Protein AF-0000000066876701 (afdb_homodimer)

InterPro domains:
  IPR002048 EF-hand domain [PF13499] (5-6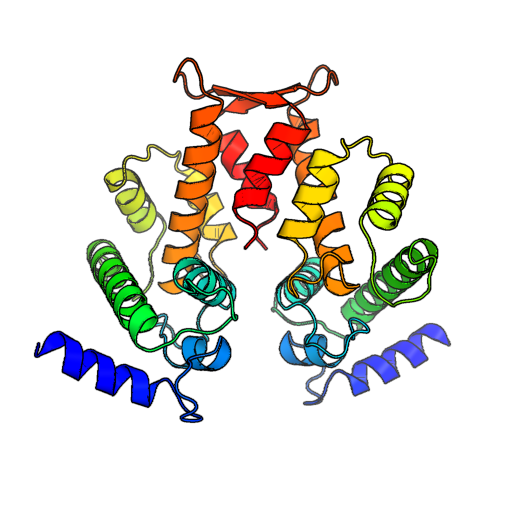9)
  IPR002048 EF-hand domain [PF13499] (73-133)
  IPR002048 EF-hand domain [PS50222] (2-37)
  IPR002048 EF-hand domain [PS50222] (69-104)
  IPR002048 EF-hand domain [PS50222] (105-140)
  IPR002048 EF-hand domain [SM00054] (6-34)
  IPR002048 EF-hand domain [SM00054] (43-71)
  IPR002048 EF-hand domain [SM00054] (73-101)
  IPR002048 EF-hand domain [SM00054] (109-137)
  IPR002048 EF-hand domain [SM00054] (139-169)
  IPR011992 EF-hand domain pair [SSF47473] (4-165)
  IPR018247 EF-Hand 1, calcium-binding site [PS00018] (15-27)
  IPR018247 EF-Hand 1, calcium-binding site [PS00018] (82-94)
  IPR051426 Peflin/Sorcin Calcium-Binding [PTHR46212] (2-169)

Organism: Schistosoma mansoni (NCBI:txid6183)

pLDDT: mean 93.8, std 5.72, range [50.88, 97.88]

Radius of gyration: 21.23 Å; Cα contacts (8 Å, |Δi|>4): 407; chains: 2; bounding box: 53×58×60 Å

Solvent-accessible surface area (backbone atoms only — not comparable to full-atom values): 18791 Å² total; per-residue (Å²): 106,73,64,52,54,53,47,49,54,51,48,56,64,36,19,76,83,68,75,70,44,31,40,67,67,37,48,32,70,63,44,78,26,71,77,85,53,81,36,47,65,66,40,46,51,47,52,46,65,72,42,24,84,83,69,76,75,38,36,35,66,76,37,38,55,55,49,50,52,52,51,50,53,49,49,53,55,48,55,69,41,22,79,82,68,70,49,44,33,40,66,67,35,45,49,51,47,43,39,74,74,70,45,88,75,54,71,70,54,52,52,50,50,44,63,56,45,18,87,78,72,69,73,36,27,38,51,43,35,45,53,42,49,52,48,45,50,52,54,45,47,56,48,46,54,73,41,20,80,81,68,75,54,48,28,63,29,43,58,66,54,46,49,55,40,38,49,63,69,59,117,107,74,65,52,54,52,48,49,55,50,46,57,65,36,20,74,84,67,75,68,45,33,40,66,67,36,48,32,71,65,46,79,26,71,75,85,55,82,38,46,64,65,41,45,50,46,52,46,64,73,43,23,84,83,68,75,74,40,34,36,68,73,34,38,54,56,48,50,51,52,49,51,53,50,48,53,55,49,55,70,40,21,78,81,68,71,51,42,32,40,67,67,34,44,50,52,47,43,39,74,74,69,44,86,73,53,72,69,53,50,51,49,50,44,63,55,45,17,84,78,72,71,74,37,27,38,51,42,38,44,53,41,48,52,50,44,50,50,54,45,46,58,46,46,54,73,41,20,80,80,69,74,55,46,27,63,28,43,57,66,54,43,49,56,41,36,49,63,69,60,119

Nearest PDB structures (foldseek):
  3aak-assembly1_A-2  TM=9.636E-01  e=5.668E-17  Homo sapiens
  5jjg-assembly1_A-2  TM=9.542E-01  e=3.867E-17  Mus musculus
  2zn9-assembly1_B  TM=9.649E-01  e=8.777E-17  Homo sapiens
  5gqq-assembly1_C  TM=9.800E-01  e=1.886E-16  Homo sapiens
  1hqv-assembly1_A  TM=9.697E-01  e=3.063E-15  Mus musculus

Sequence (342 aa):
MQDEQAVRRIFETVDRNRDGNIDHQELQLALSNGIGTPFNSRTVQLMISMFDQDRNGTIDLREFVYLFKYVQDWQRCFRQYDQDRSGLIDAREFQSALSCFGYRLSPSFIKMMISRFDRNKQGQIAFDDFIYACVCLQILTNCFRRYDLNRNGYAQFSFEEFLSSAMSIIIMQDEQAVRRIFETVDRNRDGNIDHQELQLALSNGIGTPFNSRTVQLMISMFDQDRNGTIDLREFVYLFKYVQDWQRCFRQYDQDRSGLIDAREFQSALSCFGYRLSPSFIKMMISRFDRNKQGQIAFDDFIYACVCLQILTNCFRRYDLNRNGYAQFSFEEFLSSAMSIII

Secondary structure (DSSP, 8-state):
-HHHHHHHHHHHHH-TT-SS-B-HHHHHHH---SSSSPPPHHHHHHHHHHH-TT-SSSB-HHHHHHHHHHHHHHHHHHHHH-TT-SSEE-HHHHHHHHHHTT----HHHHHHHHHHH-TT-SSSEEHHHHHHHHHHHHHHHHHHHHH-TT-SSEEEEEHHHHHHHHGGG--/-HHHHHHHHHHHHH-TT-SS-B-HHHHHHH---SSSSPPPHHHHHHHHHHH-TT-SSSB-HHHHHHHHHHHHHHHHHHHHH-TT-SSEE-HHHHHHHHHHTT----HHHHHHHHHHH-TT-SSSEEHHHHHHHHHHHHHHHHHHHHH-TT-SSEEEEEHHHHHHHHGGG--

Structure (mmCIF, N/CA/C/O backbone):
data_AF-0000000066876701-model_v1
#
loop_
_entity.id
_entity.type
_entity.pdbx_description
1 polymer 'Programmed cell death protein, putative'
#
loop_
_atom_site.group_PDB
_atom_site.id
_atom_site.type_symbol
_atom_site.label_atom_id
_atom_site.label_alt_id
_atom_site.label_comp_id
_atom_site.label_asym_id
_atom_site.label_entity_id
_atom_site.label_seq_id
_atom_site.pdbx_PDB_ins_code
_atom_site.Cartn_x
_atom_site.Cartn_y
_atom_site.Cartn_z
_atom_site.occupancy
_atom_site.B_iso_or_equiv
_atom_site.auth_seq_id
_atom_site.auth_comp_id
_atom_site.auth_asym_id
_atom_site.auth_atom_id
_atom_site.pdbx_PDB_model_num
ATOM 1 N N . MET A 1 1 ? -11.594 -17.406 -30.219 1 50.88 1 MET A N 1
ATOM 2 C CA . MET A 1 1 ? -12.969 -16.969 -30.469 1 50.88 1 MET A CA 1
ATOM 3 C C . MET A 1 1 ? -13.867 -17.328 -29.297 1 50.88 1 MET A C 1
ATOM 5 O O . MET A 1 1 ? -14.555 -16.469 -28.75 1 50.88 1 MET A O 1
ATOM 9 N N . GLN A 1 2 ? -13.914 -18.719 -29 1 53.84 2 GLN A N 1
ATOM 10 C CA . GLN A 1 2 ? -14.75 -19.25 -27.922 1 53.84 2 GLN A CA 1
ATOM 11 C C . GLN A 1 2 ? -14.359 -18.625 -26.578 1 53.84 2 GLN A C 1
ATOM 13 O O . GLN A 1 2 ? -15.227 -18.266 -25.781 1 53.84 2 GLN A O 1
ATOM 18 N N . ASP A 1 3 ? -13.062 -18.266 -26.562 1 76.75 3 ASP A N 1
ATOM 19 C CA . ASP A 1 3 ? -12.531 -17.766 -25.297 1 76.75 3 ASP A CA 1
ATOM 20 C C . ASP A 1 3 ? -12.883 -16.297 -25.109 1 76.75 3 ASP A C 1
ATOM 22 O O . ASP A 1 3 ? -13.273 -15.875 -24.016 1 76.75 3 ASP A O 1
ATOM 26 N N . GLU A 1 4 ? -13.148 -15.695 -26.25 1 79.62 4 GLU A N 1
ATOM 27 C CA . GLU A 1 4 ? -13.484 -14.281 -26.172 1 79.62 4 GLU A CA 1
ATOM 28 C C . GLU A 1 4 ? -14.945 -14.078 -25.797 1 79.62 4 GLU A C 1
ATOM 30 O O . GLU A 1 4 ? -15.273 -13.156 -25.047 1 79.62 4 GLU A O 1
ATOM 35 N N . GLN A 1 5 ? -15.773 -14.93 -26.406 1 86.88 5 GLN A N 1
ATOM 36 C CA . GLN A 1 5 ? -17.188 -14.836 -26.078 1 86.88 5 GLN A CA 1
ATOM 37 C C . GLN A 1 5 ? -17.453 -15.125 -24.609 1 86.88 5 GLN A C 1
ATOM 39 O O . GLN A 1 5 ? -18.281 -14.484 -23.969 1 86.88 5 GLN A O 1
ATOM 44 N N . ALA A 1 6 ? -16.75 -16.094 -24.266 1 90.94 6 ALA A N 1
ATOM 45 C CA . ALA A 1 6 ? -16.875 -16.453 -22.844 1 90.94 6 ALA A CA 1
ATOM 46 C C . ALA A 1 6 ? -16.438 -15.297 -21.953 1 90.94 6 ALA A C 1
ATOM 48 O O . ALA A 1 6 ? -17.109 -14.969 -20.969 1 90.94 6 ALA A O 1
ATOM 49 N N . VAL A 1 7 ? -15.398 -14.672 -22.312 1 92.81 7 VAL A N 1
ATOM 50 C CA . VAL A 1 7 ? -14.859 -13.562 -21.531 1 92.81 7 VAL A CA 1
ATOM 51 C C . VAL A 1 7 ? -15.844 -12.391 -21.562 1 92.81 7 VAL A C 1
ATOM 53 O O . VAL A 1 7 ? -16.016 -11.695 -20.562 1 92.81 7 VAL A O 1
ATOM 56 N N . ARG A 1 8 ? -16.453 -12.211 -22.672 1 93.25 8 ARG A N 1
ATOM 57 C CA . ARG A 1 8 ? -17.438 -11.141 -22.812 1 93.25 8 ARG A CA 1
ATOM 58 C C . ARG A 1 8 ? -18.609 -11.352 -21.875 1 93.25 8 ARG A C 1
ATOM 60 O O . ARG A 1 8 ? -19.109 -10.398 -21.266 1 93.25 8 ARG A O 1
ATOM 67 N N . ARG A 1 9 ? -19.078 -12.57 -21.797 1 94.38 9 ARG A N 1
ATOM 68 C CA . ARG A 1 9 ? -20.172 -12.891 -20.891 1 94.38 9 ARG A CA 1
ATOM 69 C C . ARG A 1 9 ? -19.797 -12.609 -19.453 1 94.38 9 ARG A C 1
ATOM 71 O O . ARG A 1 9 ? -20.594 -12.062 -18.688 1 94.38 9 ARG A O 1
ATOM 78 N N . ILE A 1 10 ? -18.594 -12.977 -19.172 1 94.06 10 ILE A N 1
ATOM 79 C CA . ILE A 1 10 ? -18.094 -12.742 -17.812 1 94.06 10 ILE A CA 1
ATOM 80 C C . ILE A 1 10 ? -18.016 -11.242 -17.547 1 94.06 10 ILE A C 1
ATOM 82 O O . ILE A 1 10 ? -18.406 -10.773 -16.469 1 94.06 10 ILE A O 1
ATOM 86 N N . PHE A 1 11 ? -17.547 -10.531 -18.516 1 96.81 11 PHE A N 1
ATOM 87 C CA . PHE A 1 11 ? -17.453 -9.078 -18.406 1 96.81 11 PHE A CA 1
ATOM 88 C C . PHE A 1 11 ? -18.812 -8.477 -18.078 1 96.81 11 PHE A C 1
ATOM 90 O O . PHE A 1 11 ? -18.938 -7.637 -17.188 1 96.81 11 PHE A O 1
ATOM 97 N N . GLU A 1 12 ? -19.797 -8.898 -18.766 1 95.75 12 GLU A N 1
ATOM 98 C CA . GLU A 1 12 ? -21.141 -8.383 -18.594 1 95.75 12 GLU A CA 1
ATOM 99 C C . GLU A 1 12 ? -21.688 -8.703 -17.203 1 95.75 12 GLU A C 1
ATOM 101 O O . GLU A 1 12 ? -22.438 -7.922 -16.625 1 95.75 12 GLU A O 1
ATOM 106 N N . THR A 1 13 ? -21.234 -9.828 -16.734 1 95.31 13 THR A N 1
ATOM 107 C CA . THR A 1 13 ? -21.656 -10.234 -15.391 1 95.31 13 THR A CA 1
ATOM 108 C C . THR A 1 13 ? -20.984 -9.375 -14.328 1 95.31 13 THR A C 1
ATOM 110 O O . THR A 1 13 ? -21.594 -9.039 -13.312 1 95.31 13 THR A O 1
ATOM 113 N N . VAL A 1 14 ? -19.797 -9.023 -14.578 1 95.75 14 VAL A N 1
ATOM 114 C CA . VAL A 1 14 ? -19 -8.242 -13.625 1 95.75 14 VAL A CA 1
ATOM 115 C C . VAL A 1 14 ? -19.469 -6.785 -13.648 1 95.75 14 VAL A C 1
ATOM 117 O O . VAL A 1 14 ? -19.531 -6.133 -12.602 1 95.75 14 VAL A O 1
ATOM 120 N N . ASP A 1 15 ? -19.781 -6.375 -14.852 1 97.06 15 ASP A N 1
ATOM 121 C CA . ASP A 1 15 ? -20.25 -5.008 -15.023 1 97.06 15 ASP A CA 1
ATOM 122 C C . ASP A 1 15 ? -21.688 -4.852 -14.516 1 97.06 15 ASP A C 1
ATOM 124 O O . ASP A 1 15 ? -22.609 -4.684 -15.305 1 97.06 15 ASP A O 1
ATOM 128 N N . ARG A 1 16 ? -21.859 -4.688 -13.352 1 95.19 16 ARG A N 1
ATOM 129 C CA . ARG A 1 16 ? -23.172 -4.75 -12.695 1 95.19 16 ARG A CA 1
ATOM 130 C C . ARG A 1 16 ? -24.047 -3.59 -13.133 1 95.19 16 ARG A C 1
ATOM 132 O O . ARG A 1 16 ? -25.266 -3.75 -13.273 1 95.19 16 ARG A O 1
ATOM 139 N N . ASN A 1 17 ? -23.516 -2.418 -13.297 1 94.88 17 ASN A N 1
ATOM 140 C CA . ASN A 1 17 ? -24.344 -1.275 -13.68 1 94.88 17 ASN A CA 1
ATOM 141 C C . ASN A 1 17 ? -24.453 -1.143 -15.195 1 94.88 17 ASN A C 1
ATOM 143 O O . ASN A 1 17 ? -25.094 -0.216 -15.695 1 94.88 17 ASN A O 1
ATOM 147 N N . ARG A 1 18 ? -23.797 -1.967 -15.992 1 95.69 18 ARG A N 1
ATOM 148 C CA . ARG A 1 18 ? -23.891 -2.115 -17.438 1 95.69 18 ARG A CA 1
ATOM 149 C C . ARG A 1 18 ? -23.516 -0.817 -18.141 1 95.69 18 ARG A C 1
ATOM 151 O O . ARG A 1 18 ? -24.188 -0.406 -19.094 1 95.69 18 ARG A O 1
ATOM 158 N N . ASP A 1 19 ? -22.469 -0.17 -17.609 1 95.69 19 ASP A N 1
ATOM 159 C CA . ASP A 1 19 ? -22.031 1.066 -18.25 1 95.69 19 ASP A CA 1
ATOM 160 C C . ASP A 1 19 ? -20.859 0.811 -19.188 1 95.69 19 ASP A C 1
ATOM 162 O O . ASP A 1 19 ? -20.266 1.752 -19.719 1 95.69 19 ASP A O 1
ATOM 166 N N . GLY A 1 20 ? -20.547 -0.462 -19.344 1 96 20 GLY A N 1
ATOM 167 C CA . GLY A 1 20 ? -19.484 -0.827 -20.266 1 96 20 GLY A CA 1
ATOM 168 C C . GLY A 1 20 ? -18.094 -0.736 -19.656 1 96 20 GLY A C 1
ATOM 169 O O . GLY A 1 20 ? -17.094 -0.951 -20.344 1 96 20 GLY A O 1
ATOM 170 N N . ASN A 1 21 ? -17.969 -0.418 -18.406 1 96.94 21 ASN A N 1
ATOM 171 C CA . ASN A 1 21 ? -16.719 -0.319 -17.656 1 96.94 21 ASN A CA 1
ATOM 172 C C . ASN A 1 21 ? -16.812 -1.018 -16.297 1 96.94 21 ASN A C 1
ATOM 174 O O . ASN A 1 21 ? -17.891 -1.045 -15.688 1 96.94 21 ASN A O 1
ATOM 178 N N . ILE A 1 22 ? -15.75 -1.627 -15.938 1 97.31 22 ILE A N 1
ATOM 179 C CA . ILE A 1 22 ? -15.672 -2.256 -14.617 1 97.31 22 ILE A CA 1
ATOM 180 C C . ILE A 1 22 ? -14.875 -1.362 -13.672 1 97.31 22 ILE A C 1
ATOM 182 O O . ILE A 1 22 ? -13.727 -1.015 -13.945 1 97.31 22 ILE A O 1
ATOM 186 N N . ASP A 1 23 ? -15.516 -0.947 -12.586 1 94.75 23 ASP A N 1
ATOM 187 C CA . ASP A 1 23 ? -14.812 -0.148 -11.586 1 94.75 23 ASP A CA 1
ATOM 188 C C . ASP A 1 23 ? -14.242 -1.031 -10.477 1 94.75 23 ASP A C 1
ATOM 190 O O . ASP A 1 23 ? -14.328 -2.258 -10.547 1 94.75 23 ASP A O 1
ATOM 194 N N . HIS A 1 24 ? -13.648 -0.435 -9.484 1 93 24 HIS A N 1
ATOM 195 C CA . HIS A 1 24 ? -12.953 -1.155 -8.422 1 93 24 HIS A CA 1
ATOM 196 C C . HIS A 1 24 ? -13.914 -2.039 -7.637 1 93 24 HIS A C 1
ATOM 198 O O . HIS A 1 24 ? -13.578 -3.178 -7.297 1 93 24 HIS A O 1
ATOM 204 N N . GLN A 1 25 ? -15.047 -1.479 -7.359 1 92.62 25 GLN A N 1
ATOM 205 C CA . GLN A 1 25 ? -16.016 -2.211 -6.555 1 92.62 25 GLN A CA 1
ATOM 206 C C . GLN A 1 25 ? -16.562 -3.416 -7.32 1 92.62 25 GLN A C 1
ATOM 208 O O . GLN A 1 25 ? -16.672 -4.512 -6.762 1 92.62 25 GLN A O 1
ATOM 213 N N . GLU A 1 26 ? -16.844 -3.168 -8.531 1 96.75 26 GLU A N 1
ATOM 214 C CA . GLU A 1 26 ? -17.359 -4.25 -9.375 1 96.75 26 GLU A CA 1
ATOM 215 C C . GLU A 1 26 ? -16.328 -5.367 -9.516 1 96.75 26 GLU A C 1
ATOM 217 O O . GLU A 1 26 ? -16.656 -6.547 -9.438 1 96.75 26 GLU A O 1
ATOM 222 N N . LEU A 1 27 ? -15.117 -4.969 -9.727 1 96.94 27 LEU A N 1
ATOM 223 C CA . LEU A 1 27 ? -14.062 -5.965 -9.875 1 96.94 27 LEU A CA 1
ATOM 224 C C . LEU A 1 27 ? -13.836 -6.715 -8.57 1 96.94 27 LEU A C 1
ATOM 226 O O . LEU A 1 27 ? -13.656 -7.938 -8.57 1 96.94 27 LEU A O 1
ATOM 230 N N . GLN A 1 28 ? -13.828 -6.027 -7.492 1 95.56 28 GLN A N 1
ATOM 231 C CA . GLN A 1 28 ? -13.609 -6.648 -6.191 1 95.56 28 GLN A CA 1
ATOM 232 C C . GLN A 1 28 ? -14.672 -7.707 -5.898 1 95.56 28 GLN A C 1
ATOM 234 O O . GLN A 1 28 ? -14.352 -8.789 -5.406 1 95.56 28 GLN A O 1
ATOM 239 N N . LEU A 1 29 ? -15.867 -7.398 -6.223 1 94.12 29 LEU A N 1
ATOM 240 C CA . LEU A 1 29 ? -16.984 -8.305 -5.953 1 94.12 29 LEU A CA 1
ATOM 241 C C . LEU A 1 29 ? -16.922 -9.523 -6.867 1 94.12 29 LEU A C 1
ATOM 243 O O . LEU A 1 29 ? -17.391 -10.602 -6.5 1 94.12 29 LEU A O 1
ATOM 247 N N . ALA A 1 30 ? -16.375 -9.328 -7.965 1 94.81 30 ALA A N 1
ATOM 248 C CA . ALA A 1 30 ? -16.344 -10.391 -8.961 1 94.81 30 ALA A CA 1
ATOM 249 C C . ALA A 1 30 ? -15.234 -11.391 -8.664 1 94.81 30 ALA A C 1
ATOM 251 O O . ALA A 1 30 ? -15.32 -12.555 -9.055 1 94.81 30 ALA A O 1
ATOM 252 N N . LEU A 1 31 ? -14.219 -10.938 -7.988 1 95.31 31 LEU A N 1
ATOM 253 C CA . LEU A 1 31 ? -13.055 -11.781 -7.73 1 95.31 31 LEU A CA 1
ATOM 254 C C . LEU A 1 31 ? -13.188 -12.477 -6.383 1 95.31 31 LEU A C 1
ATOM 256 O O . LEU A 1 31 ? -13.711 -11.906 -5.426 1 95.31 31 LEU A O 1
ATOM 260 N N . SER A 1 32 ? -12.734 -13.703 -6.402 1 93.31 32 SER A N 1
ATOM 261 C CA . SER A 1 32 ? -12.773 -14.484 -5.172 1 93.31 32 SER A CA 1
ATOM 262 C C . SER A 1 32 ? -11.367 -14.883 -4.727 1 93.31 32 SER A C 1
ATOM 264 O O . SER A 1 32 ? -10.531 -15.242 -5.551 1 93.31 32 SER A O 1
ATOM 266 N N . ASN A 1 33 ? -11.188 -14.844 -3.385 1 93.44 33 ASN A N 1
ATOM 267 C CA . ASN A 1 33 ? -9.906 -15.266 -2.832 1 93.44 33 ASN A CA 1
ATOM 268 C C . ASN A 1 33 ? -9.992 -16.672 -2.234 1 93.44 33 ASN A C 1
ATOM 270 O O . ASN A 1 33 ? -9.023 -17.156 -1.653 1 93.44 33 ASN A O 1
ATOM 274 N N . GLY A 1 34 ? -11.133 -17.25 -2.252 1 89.38 34 GLY A N 1
ATOM 275 C CA . GLY A 1 34 ? -11.289 -18.656 -1.875 1 89.38 34 GLY A CA 1
ATOM 276 C C . GLY A 1 34 ? -11.609 -18.844 -0.405 1 89.38 34 GLY A C 1
ATOM 277 O O . GLY A 1 34 ? -11.844 -19.969 0.046 1 89.38 34 GLY A O 1
ATOM 278 N N . ILE A 1 35 ? -11.625 -17.797 0.402 1 90.75 35 ILE A N 1
ATOM 279 C CA . ILE A 1 35 ? -11.828 -17.984 1.833 1 90.75 35 ILE A CA 1
ATOM 280 C C . ILE A 1 35 ? -13.062 -17.219 2.287 1 90.75 35 ILE A C 1
ATOM 282 O O . ILE A 1 35 ? -13.305 -17.062 3.486 1 90.75 35 ILE A O 1
ATOM 286 N N . GLY A 1 36 ? -13.742 -16.625 1.438 1 89.88 36 GLY A N 1
ATOM 287 C CA . GLY A 1 36 ? -15.039 -16.031 1.745 1 89.88 36 GLY A CA 1
ATOM 288 C C . GLY A 1 36 ? -14.938 -14.602 2.232 1 89.88 36 GLY A C 1
ATOM 289 O O . GLY A 1 36 ? -15.922 -14.039 2.715 1 89.88 36 GLY A O 1
ATOM 290 N N . THR A 1 37 ? -13.758 -14.023 2.23 1 89.69 37 THR A N 1
ATOM 291 C CA . THR A 1 37 ? -13.594 -12.609 2.561 1 89.69 37 THR A CA 1
ATOM 292 C C . THR A 1 37 ? -13.484 -11.766 1.292 1 89.69 37 THR A C 1
ATOM 294 O O . THR A 1 37 ? -13.203 -12.297 0.213 1 89.69 37 THR A O 1
ATOM 297 N N . PRO A 1 38 ? -13.766 -10.484 1.462 1 90.06 38 PRO A N 1
ATOM 298 C CA . PRO A 1 38 ? -13.609 -9.633 0.283 1 90.06 38 PRO A CA 1
ATOM 299 C C . PRO A 1 38 ? -12.188 -9.656 -0.276 1 90.06 38 PRO A C 1
ATOM 301 O O . PRO A 1 38 ? -11.219 -9.719 0.488 1 90.06 38 PRO A O 1
ATOM 304 N N . PHE A 1 39 ? -12.195 -9.578 -1.628 1 95.12 39 PHE A N 1
ATOM 305 C CA . PHE A 1 39 ? -10.906 -9.531 -2.297 1 95.12 39 PHE A CA 1
ATOM 306 C C . PHE A 1 39 ? -10.102 -8.32 -1.849 1 95.12 39 PHE A C 1
ATOM 308 O O . PHE A 1 39 ? -10.672 -7.254 -1.594 1 95.12 39 PHE A O 1
ATOM 315 N N . ASN A 1 40 ? -8.789 -8.539 -1.729 1 93.31 40 ASN A N 1
ATOM 316 C CA . ASN A 1 40 ? -7.898 -7.473 -1.296 1 93.31 40 ASN A CA 1
ATOM 317 C C . ASN A 1 40 ? -8.023 -6.242 -2.188 1 93.31 40 ASN A C 1
ATOM 319 O O . ASN A 1 40 ? -7.738 -6.305 -3.385 1 93.31 40 ASN A O 1
ATOM 323 N N . SER A 1 41 ? -8.43 -5.164 -1.536 1 91.19 41 SER A N 1
ATOM 324 C CA . SER A 1 41 ? -8.648 -3.939 -2.295 1 91.19 41 SER A CA 1
ATOM 325 C C . SER A 1 41 ? -7.355 -3.457 -2.947 1 91.19 41 SER A C 1
ATOM 327 O O . SER A 1 41 ? -7.379 -2.904 -4.051 1 91.19 41 SER A O 1
ATOM 329 N N . ARG A 1 42 ? -6.281 -3.709 -2.326 1 91.75 42 ARG A N 1
ATOM 330 C CA . ARG A 1 42 ? -4.992 -3.301 -2.875 1 91.75 42 ARG A CA 1
ATOM 331 C C . ARG A 1 42 ? -4.668 -4.078 -4.145 1 91.75 42 ARG A C 1
ATOM 333 O O . ARG A 1 42 ? -4.164 -3.51 -5.117 1 91.75 42 ARG A O 1
ATOM 340 N N . THR A 1 43 ? -4.941 -5.305 -4.086 1 95.75 43 THR A N 1
ATOM 341 C CA . THR A 1 43 ? -4.707 -6.137 -5.266 1 95.75 43 THR A CA 1
ATOM 342 C C . THR A 1 43 ? -5.613 -5.707 -6.418 1 95.75 43 THR A C 1
ATOM 344 O O . THR A 1 43 ? -5.18 -5.668 -7.57 1 95.75 43 THR A O 1
ATOM 347 N N . VAL A 1 44 ? -6.812 -5.352 -6.102 1 95.44 44 VAL A N 1
ATOM 348 C CA . VAL A 1 44 ? -7.762 -4.875 -7.102 1 95.44 44 VAL A CA 1
ATOM 349 C C . VAL A 1 44 ? -7.223 -3.605 -7.762 1 95.44 44 VAL A C 1
ATOM 351 O O . VAL A 1 44 ? -7.203 -3.498 -8.992 1 95.44 44 VAL A O 1
ATOM 354 N N . GLN A 1 45 ? -6.793 -2.73 -6.938 1 92.19 45 GLN A N 1
ATOM 355 C CA . GLN A 1 45 ? -6.254 -1.473 -7.449 1 92.19 45 GLN A CA 1
ATOM 356 C C . GLN A 1 45 ? -5.02 -1.714 -8.312 1 92.19 45 GLN A C 1
ATOM 358 O O . GLN A 1 45 ? -4.848 -1.067 -9.352 1 92.19 45 GLN A O 1
ATOM 363 N N . LEU A 1 46 ? -4.23 -2.619 -7.84 1 93.62 46 LEU A N 1
ATOM 364 C CA . LEU A 1 46 ? -3.045 -2.998 -8.602 1 93.62 46 LEU A CA 1
ATOM 365 C C . LEU A 1 46 ? -3.428 -3.504 -9.992 1 93.62 46 LEU A C 1
ATOM 367 O O . LEU A 1 46 ? -2.867 -3.059 -10.992 1 93.62 46 LEU A O 1
ATOM 371 N N . MET A 1 47 ? -4.41 -4.371 -10.039 1 95.94 47 MET A N 1
ATOM 372 C CA . MET A 1 47 ? -4.855 -4.945 -11.305 1 95.94 47 MET A CA 1
ATOM 373 C C . MET A 1 47 ? -5.41 -3.869 -12.234 1 95.94 47 MET A C 1
ATOM 375 O O . MET A 1 47 ? -5.07 -3.824 -13.414 1 95.94 47 MET A O 1
ATOM 379 N N . ILE A 1 48 ? -6.18 -3 -11.688 1 94.88 48 ILE A N 1
ATOM 380 C CA . ILE A 1 48 ? -6.758 -1.931 -12.5 1 94.88 48 ILE A CA 1
ATOM 381 C C . ILE A 1 48 ? -5.645 -1.034 -13.039 1 94.88 48 ILE A C 1
ATOM 383 O O . ILE A 1 48 ? -5.625 -0.708 -14.227 1 94.88 48 ILE A O 1
ATOM 387 N N . SER A 1 49 ? -4.801 -0.738 -12.164 1 92 49 SER A N 1
ATOM 388 C CA . SER A 1 49 ? -3.703 0.132 -12.578 1 92 49 SER A CA 1
ATOM 389 C C . SER A 1 49 ? -2.877 -0.507 -13.688 1 92 49 SER A C 1
ATOM 391 O O . SER A 1 49 ? -2.375 0.188 -14.578 1 92 49 SER A O 1
ATOM 393 N N . MET A 1 50 ? -2.73 -1.772 -13.68 1 93.56 50 MET A N 1
ATOM 394 C CA . MET A 1 50 ? -1.894 -2.496 -14.633 1 93.56 50 MET A CA 1
ATOM 395 C C . MET A 1 50 ? -2.564 -2.57 -16 1 93.56 50 MET A C 1
ATOM 397 O O . MET A 1 50 ? -1.888 -2.564 -17.031 1 93.56 50 MET A O 1
ATOM 401 N N . PHE A 1 51 ? -3.834 -2.566 -16.016 1 95.75 51 PHE A N 1
ATOM 402 C CA . PHE A 1 51 ? -4.477 -2.908 -17.281 1 95.75 51 PHE A CA 1
ATOM 403 C C . PHE A 1 51 ? -5.32 -1.745 -17.781 1 95.75 51 PHE A C 1
ATOM 405 O O . PHE A 1 51 ? -5.816 -1.778 -18.922 1 95.75 51 PHE A O 1
ATOM 412 N N . ASP A 1 52 ? -5.461 -0.761 -16.938 1 94.62 52 ASP A N 1
ATOM 413 C CA . ASP A 1 52 ? -6.176 0.442 -17.359 1 94.62 52 ASP A CA 1
ATOM 414 C C . ASP A 1 52 ? -5.324 1.284 -18.297 1 94.62 52 ASP A C 1
ATOM 416 O O . ASP A 1 52 ? -4.762 2.305 -17.906 1 94.62 52 ASP A O 1
ATOM 420 N N . GLN A 1 53 ? -5.398 1.018 -19.547 1 92.56 53 GLN A N 1
ATOM 421 C CA . GLN A 1 53 ? -4.512 1.591 -20.547 1 92.56 53 GLN A CA 1
ATOM 422 C C . GLN A 1 53 ? -4.812 3.072 -20.766 1 92.56 53 GLN A C 1
ATOM 424 O O . GLN A 1 53 ? -3.898 3.867 -21 1 92.56 53 GLN A O 1
ATOM 429 N N . ASP A 1 54 ? -6.066 3.451 -20.656 1 90.69 54 ASP A N 1
ATOM 430 C CA . ASP A 1 54 ? -6.414 4.844 -20.922 1 90.69 54 ASP A CA 1
ATOM 431 C C . ASP A 1 54 ? -6.445 5.664 -19.641 1 90.69 54 ASP A C 1
ATOM 433 O O . ASP A 1 54 ? -6.824 6.836 -19.656 1 90.69 54 ASP A O 1
ATOM 437 N N . ARG A 1 55 ? -6.137 5.066 -18.438 1 87 55 ARG A N 1
ATOM 438 C CA . ARG A 1 55 ? -5.973 5.699 -17.141 1 87 55 ARG A CA 1
ATOM 439 C C . ARG A 1 55 ? -7.242 6.434 -16.719 1 87 55 ARG A C 1
ATOM 441 O O . ARG A 1 55 ? -7.176 7.543 -16.188 1 87 55 ARG A O 1
ATOM 448 N N . ASN A 1 56 ? -8.352 5.848 -17.094 1 89 56 ASN A N 1
ATOM 449 C CA . ASN A 1 56 ? -9.602 6.48 -16.703 1 89 56 ASN A CA 1
ATOM 450 C C . ASN A 1 56 ? -10.156 5.891 -15.414 1 89 56 ASN A C 1
ATOM 452 O O . ASN A 1 56 ? -11.258 6.238 -14.984 1 89 56 ASN A O 1
ATOM 456 N N . GLY A 1 57 ? -9.445 4.875 -14.852 1 88.5 57 GLY A N 1
ATOM 457 C CA . GLY A 1 57 ? -9.805 4.344 -13.547 1 88.5 57 GLY A CA 1
ATOM 458 C C . GLY A 1 57 ? -10.727 3.139 -13.625 1 88.5 57 GLY A C 1
ATOM 459 O O . GLY A 1 57 ? -11.117 2.584 -12.602 1 88.5 57 GLY A O 1
ATOM 460 N N . THR A 1 58 ? -11.047 2.789 -14.859 1 94.94 58 THR A N 1
ATOM 461 C CA . THR A 1 58 ? -11.938 1.646 -15.047 1 94.94 58 THR A CA 1
ATOM 462 C C . THR A 1 58 ? -11.383 0.692 -16.094 1 94.94 58 THR A C 1
ATOM 464 O O . THR A 1 58 ? -10.367 0.989 -16.734 1 94.94 58 THR A O 1
ATOM 467 N N . ILE A 1 59 ? -11.977 -0.465 -16.125 1 97.31 59 ILE A N 1
ATOM 468 C CA . ILE A 1 59 ? -11.555 -1.509 -17.062 1 97.31 59 ILE A CA 1
ATOM 469 C C . ILE A 1 59 ? -12.633 -1.739 -18.109 1 97.31 59 ILE A C 1
ATOM 471 O O . ILE A 1 59 ? -13.766 -2.113 -17.766 1 97.31 59 ILE A O 1
ATOM 475 N N . ASP A 1 60 ? -12.289 -1.442 -19.344 1 97.31 60 ASP A N 1
ATOM 476 C CA . ASP A 1 60 ? -13.219 -1.756 -20.422 1 97.31 60 ASP A CA 1
ATOM 477 C C . ASP A 1 60 ? -13.039 -3.191 -20.906 1 97.31 60 ASP A C 1
ATOM 479 O O . ASP A 1 60 ? -12.219 -3.936 -20.359 1 97.31 60 ASP A O 1
ATOM 483 N N . LEU A 1 61 ? -13.891 -3.578 -21.906 1 96.31 61 LEU A N 1
ATOM 484 C CA . LEU A 1 61 ? -13.914 -4.969 -22.328 1 96.31 61 LEU A CA 1
ATOM 485 C C . LEU A 1 61 ? -12.555 -5.398 -22.859 1 96.31 61 LEU A C 1
ATOM 487 O O . LEU A 1 61 ? -12.07 -6.484 -22.531 1 96.31 61 LEU A O 1
ATOM 491 N N . ARG A 1 62 ? -11.984 -4.598 -23.625 1 95.88 62 ARG A N 1
ATOM 492 C CA . ARG A 1 62 ? -10.68 -4.926 -24.188 1 95.88 62 ARG A CA 1
ATOM 493 C C . ARG A 1 62 ? -9.641 -5.121 -23.078 1 95.88 62 ARG A C 1
ATOM 495 O O . ARG A 1 62 ? -8.883 -6.098 -23.094 1 95.88 62 ARG A O 1
ATOM 502 N N . GLU A 1 63 ? -9.602 -4.242 -22.172 1 97.25 63 GLU A N 1
ATOM 503 C CA . GLU A 1 63 ? -8.688 -4.332 -21.047 1 97.25 63 GLU A CA 1
ATOM 504 C C . GLU A 1 63 ? -8.992 -5.551 -20.172 1 97.25 63 GLU A C 1
ATOM 506 O O . GLU A 1 63 ? -8.078 -6.188 -19.641 1 97.25 63 GLU A O 1
ATOM 511 N N . PHE A 1 64 ? -10.25 -5.816 -20.156 1 97.31 64 PHE A N 1
ATOM 512 C CA . PHE A 1 64 ? -10.703 -6.914 -19.312 1 97.31 64 PHE A CA 1
ATOM 513 C C . PHE A 1 64 ? -10.188 -8.25 -19.828 1 97.31 64 PHE A C 1
ATOM 515 O O . PHE A 1 64 ? -9.867 -9.148 -19.047 1 97.31 64 PHE A O 1
ATOM 522 N N . VAL A 1 65 ? -10.125 -8.359 -21.047 1 96.25 65 VAL A N 1
ATOM 523 C CA . VAL A 1 65 ? -9.656 -9.609 -21.641 1 96.25 65 VAL A CA 1
ATOM 524 C C . VAL A 1 65 ? -8.258 -9.93 -21.125 1 96.25 65 VAL A C 1
ATOM 526 O O . VAL A 1 65 ? -7.98 -11.07 -20.734 1 96.25 65 VAL A O 1
ATOM 529 N N . TYR A 1 66 ? -7.43 -8.977 -21.078 1 96 66 TYR A N 1
ATOM 530 C CA . TYR A 1 66 ? -6.062 -9.156 -20.609 1 96 66 TYR A CA 1
ATOM 531 C C . TYR A 1 66 ? -6.035 -9.383 -19.094 1 96 66 TYR A C 1
ATOM 533 O O . TYR A 1 66 ? -5.285 -10.227 -18.609 1 96 66 TYR A O 1
ATOM 541 N N . LEU A 1 67 ? -6.82 -8.625 -18.422 1 96.62 67 LEU A N 1
ATOM 542 C CA . LEU A 1 67 ? -6.91 -8.789 -16.969 1 96.62 67 LEU A CA 1
ATOM 543 C C . LEU A 1 67 ? -7.371 -10.195 -16.609 1 96.62 67 LEU A C 1
ATOM 545 O O . LEU A 1 67 ? -6.82 -10.828 -15.703 1 96.62 67 LEU A O 1
ATOM 549 N N . PHE A 1 68 ? -8.328 -10.633 -17.312 1 95.94 68 PHE A N 1
ATOM 550 C CA . PHE A 1 68 ? -8.891 -11.953 -17.062 1 95.94 68 PHE A CA 1
ATOM 551 C C . PHE A 1 68 ? -7.844 -13.039 -17.281 1 95.94 68 PHE A C 1
ATOM 553 O O . PHE A 1 68 ? -7.699 -13.938 -16.453 1 95.94 68 PHE A O 1
ATOM 560 N N . LYS A 1 69 ? -7.176 -12.922 -18.312 1 95.81 69 LYS A N 1
ATOM 561 C CA . LYS A 1 69 ? -6.102 -13.875 -18.594 1 95.81 69 LYS A CA 1
ATOM 562 C C . LYS A 1 69 ? -5.039 -13.836 -17.5 1 95.81 69 LYS A C 1
ATOM 564 O O . LYS A 1 69 ? -4.531 -14.883 -17.078 1 95.81 69 LYS A O 1
ATOM 569 N N . TYR A 1 70 ? -4.699 -12.688 -17.094 1 96.12 70 TYR A N 1
ATOM 570 C CA . TYR A 1 70 ? -3.734 -12.492 -16.016 1 96.12 70 TYR A CA 1
ATOM 571 C C . TYR A 1 70 ? -4.176 -13.219 -14.75 1 96.12 70 TYR A C 1
ATOM 573 O O . TYR A 1 70 ? -3.391 -13.938 -14.133 1 96.12 70 TYR A O 1
ATOM 581 N N . VAL A 1 71 ? -5.422 -13.078 -14.43 1 96.12 71 VAL A N 1
ATOM 582 C CA . VAL A 1 71 ? -5.977 -13.711 -13.234 1 96.12 71 VAL A CA 1
ATOM 583 C C . VAL A 1 71 ? -5.938 -15.227 -13.391 1 96.12 71 VAL A C 1
ATOM 585 O O . VAL A 1 71 ? -5.578 -15.945 -12.453 1 96.12 71 VAL A O 1
ATOM 588 N N . GLN A 1 72 ? -6.285 -15.656 -14.531 1 95.44 72 GLN A N 1
ATOM 589 C CA . GLN A 1 72 ? -6.258 -17.094 -14.789 1 95.44 72 GLN A CA 1
ATOM 590 C C . GLN A 1 72 ? -4.848 -17.656 -14.625 1 95.44 72 GLN A C 1
ATOM 592 O O . GLN A 1 72 ? -4.668 -18.734 -14.062 1 95.44 72 GLN A O 1
ATOM 597 N N . ASP A 1 73 ? -3.904 -16.953 -15.125 1 96.19 73 ASP A N 1
ATOM 598 C CA . ASP A 1 73 ? -2.516 -17.391 -15.008 1 96.19 73 ASP A CA 1
ATOM 599 C C . ASP A 1 73 ? -2.082 -17.469 -13.547 1 96.19 73 ASP A C 1
ATOM 601 O O . ASP A 1 73 ? -1.4 -18.422 -13.156 1 96.19 73 ASP A O 1
ATOM 605 N N . TRP A 1 74 ? -2.459 -16.531 -12.812 1 96 74 TRP A N 1
ATOM 606 C CA . TRP A 1 74 ? -2.131 -16.547 -11.391 1 96 74 TRP A CA 1
ATOM 607 C C . TRP A 1 74 ? -2.842 -17.688 -10.672 1 96 74 TRP A C 1
ATOM 609 O O . TRP A 1 74 ? -2.285 -18.281 -9.758 1 96 74 TRP A O 1
ATOM 619 N N . GLN A 1 75 ? -4.125 -17.906 -11.109 1 95.38 75 GLN A N 1
ATOM 620 C CA . GLN A 1 75 ? -4.867 -19.016 -10.5 1 95.38 75 GLN A CA 1
ATOM 621 C C . GLN A 1 75 ? -4.168 -20.344 -10.742 1 95.38 75 GLN A C 1
ATOM 623 O O . GLN A 1 75 ? -4.059 -21.172 -9.828 1 95.38 75 GLN A O 1
ATOM 628 N N . ARG A 1 76 ? -3.73 -20.5 -11.883 1 95.06 76 ARG A N 1
ATOM 629 C CA . ARG A 1 76 ? -3.006 -21.719 -12.211 1 95.06 76 ARG A CA 1
ATOM 630 C C . ARG A 1 76 ? -1.742 -21.859 -11.367 1 95.06 76 ARG A C 1
ATOM 632 O O . ARG A 1 76 ? -1.479 -22.922 -10.805 1 95.06 76 ARG A O 1
ATOM 639 N N . CYS A 1 77 ? -1.023 -20.797 -11.289 1 94.19 77 CYS A N 1
ATOM 640 C CA . CYS A 1 77 ? 0.2 -20.766 -10.5 1 94.19 77 CYS A CA 1
ATOM 641 C C . CYS A 1 77 ? -0.094 -21.078 -9.039 1 94.19 77 CYS A C 1
ATOM 643 O O . CYS A 1 77 ? 0.584 -21.906 -8.422 1 94.19 77 CYS A O 1
ATOM 645 N N . PHE A 1 78 ? -1.111 -20.453 -8.531 1 96.06 78 PHE A N 1
ATOM 646 C CA . PHE A 1 78 ? -1.49 -20.609 -7.137 1 96.06 78 PHE A CA 1
ATOM 647 C C . PHE A 1 78 ? -1.861 -22.047 -6.832 1 96.06 78 PHE A C 1
ATOM 649 O O . PHE A 1 78 ? -1.423 -22.609 -5.828 1 96.06 78 PHE A O 1
ATOM 656 N N . ARG A 1 79 ? -2.613 -22.672 -7.68 1 94.44 79 ARG A N 1
ATOM 657 C CA . ARG A 1 79 ? -3.074 -24.047 -7.496 1 94.44 79 ARG A CA 1
ATOM 658 C C . ARG A 1 79 ? -1.902 -25.016 -7.5 1 94.44 79 ARG A C 1
ATOM 660 O O . ARG A 1 79 ? -1.921 -26.016 -6.785 1 94.44 79 ARG A O 1
ATOM 667 N N . GLN A 1 80 ? -0.983 -24.703 -8.266 1 94.81 80 GLN A N 1
ATOM 668 C CA . GLN A 1 80 ? 0.196 -25.547 -8.359 1 94.81 80 GLN A CA 1
ATOM 669 C C . GLN A 1 80 ? 0.948 -25.609 -7.035 1 94.81 80 GLN A C 1
ATOM 671 O O . GLN A 1 80 ? 1.495 -26.656 -6.672 1 94.81 80 GLN A O 1
ATOM 676 N N . TYR A 1 81 ? 0.862 -24.562 -6.262 1 94.75 81 TYR A N 1
ATOM 677 C CA . TYR A 1 81 ? 1.704 -24.5 -5.074 1 94.75 81 TYR A CA 1
ATOM 678 C C . TYR A 1 81 ? 0.878 -24.703 -3.809 1 94.75 81 TYR A C 1
ATOM 680 O O . TYR A 1 81 ? 1.43 -24.938 -2.73 1 94.75 81 TYR A O 1
ATOM 688 N N . ASP A 1 82 ? -0.416 -24.547 -4.066 1 94.56 82 ASP A N 1
ATOM 689 C CA . ASP A 1 82 ? -1.308 -24.922 -2.973 1 94.56 82 ASP A CA 1
ATOM 690 C C . ASP A 1 82 ? -1.476 -26.438 -2.896 1 94.56 82 ASP A C 1
ATOM 692 O O . ASP A 1 82 ? -2.547 -26.969 -3.201 1 94.56 82 ASP A O 1
ATOM 696 N N . GLN A 1 83 ? -0.54 -27.094 -2.303 1 91.06 83 GLN A N 1
ATOM 697 C CA . GLN A 1 83 ? -0.425 -28.547 -2.35 1 91.06 83 GLN A CA 1
ATOM 698 C C . GLN A 1 83 ? -1.579 -29.219 -1.608 1 91.06 83 GLN A C 1
ATOM 700 O O . GLN A 1 83 ? -2.066 -30.266 -2.025 1 91.06 83 GLN A O 1
ATOM 705 N N . ASP A 1 84 ? -2.066 -28.641 -0.503 1 91.19 84 ASP A N 1
ATOM 706 C CA . ASP A 1 84 ? -3.137 -29.266 0.271 1 91.19 84 ASP A CA 1
ATOM 707 C C . ASP A 1 84 ? -4.508 -28.812 -0.226 1 91.19 84 ASP A C 1
ATOM 709 O O . ASP A 1 84 ? -5.531 -29.141 0.372 1 91.19 84 ASP A O 1
ATOM 713 N N . ARG A 1 85 ? -4.523 -28.047 -1.258 1 91.62 85 ARG A N 1
ATOM 714 C CA . ARG A 1 85 ? -5.738 -27.547 -1.897 1 91.62 85 ARG A CA 1
ATOM 715 C C . ARG A 1 85 ? -6.672 -26.906 -0.878 1 91.62 85 ARG A C 1
ATOM 717 O O . ARG A 1 85 ? -7.883 -27.141 -0.907 1 91.62 85 ARG A O 1
ATOM 724 N N . SER A 1 86 ? -6.027 -26.156 0.103 1 90.5 86 SER A N 1
ATOM 725 C CA . SER A 1 86 ? -6.781 -25.5 1.161 1 90.5 86 SER A CA 1
ATOM 726 C C . SER A 1 86 ? -7.32 -24.156 0.692 1 90.5 86 SER A C 1
ATOM 728 O O . SER A 1 86 ? -8.188 -23.562 1.341 1 90.5 86 SER A O 1
ATOM 730 N N . GLY A 1 87 ? -6.773 -23.672 -0.421 1 93 87 GLY A N 1
ATOM 731 C CA . GLY A 1 87 ? -7.094 -22.328 -0.842 1 93 87 GLY A CA 1
ATOM 732 C C . GLY A 1 87 ? -6.207 -21.281 -0.197 1 93 87 GLY A C 1
ATOM 733 O O . GLY A 1 87 ? -6.391 -20.078 -0.423 1 93 87 GLY A O 1
ATOM 734 N N . LEU A 1 88 ? -5.293 -21.719 0.57 1 95.38 88 LEU A N 1
ATOM 735 C CA . LEU A 1 88 ? -4.328 -20.859 1.244 1 95.38 88 LEU A CA 1
ATOM 736 C C . LEU A 1 88 ? -2.908 -21.375 1.044 1 95.38 88 LEU A C 1
ATOM 738 O O . LEU A 1 88 ? -2.703 -22.562 0.811 1 95.38 88 LEU A O 1
ATOM 742 N N . ILE A 1 89 ? -2.021 -20.484 1.072 1 95.75 89 ILE A N 1
ATOM 743 C CA . ILE A 1 89 ? -0.614 -20.828 0.915 1 95.75 89 ILE A CA 1
ATOM 744 C C . ILE A 1 89 ? 0.112 -20.672 2.248 1 95.75 89 ILE A C 1
ATOM 746 O O . ILE A 1 89 ? 0.1 -19.594 2.84 1 95.75 89 ILE A O 1
ATOM 750 N N . ASP A 1 90 ? 0.664 -21.797 2.719 1 94.5 90 ASP A N 1
ATOM 751 C CA . ASP A 1 90 ? 1.429 -21.719 3.959 1 94.5 90 ASP A CA 1
ATOM 752 C C . ASP A 1 90 ? 2.887 -21.344 3.682 1 94.5 90 ASP A C 1
ATOM 754 O O . ASP A 1 90 ? 3.262 -21.094 2.535 1 94.5 90 ASP A O 1
ATOM 758 N N . ALA A 1 91 ? 3.709 -21.312 4.773 1 94.81 91 ALA A N 1
ATOM 759 C CA . ALA A 1 91 ? 5.082 -20.828 4.656 1 94.81 91 ALA A CA 1
ATOM 760 C C . ALA A 1 91 ? 5.91 -21.75 3.758 1 94.81 91 ALA A C 1
ATOM 762 O O . ALA A 1 91 ? 6.695 -21.266 2.936 1 94.81 91 ALA A O 1
ATOM 763 N N . ARG A 1 92 ? 5.75 -23 3.887 1 94.81 92 ARG A N 1
ATOM 764 C CA . ARG A 1 92 ? 6.492 -23.969 3.086 1 94.81 92 ARG A CA 1
ATOM 765 C C . ARG A 1 92 ? 6.113 -23.875 1.613 1 94.81 92 ARG A C 1
ATOM 767 O O . ARG A 1 92 ? 6.984 -23.859 0.741 1 94.81 92 ARG A O 1
ATOM 774 N N . GLU A 1 93 ? 4.84 -23.844 1.414 1 96.94 93 GLU A N 1
ATOM 775 C CA . GLU A 1 93 ? 4.348 -23.703 0.046 1 96.94 93 GLU A CA 1
ATOM 776 C C . GLU A 1 93 ? 4.809 -22.391 -0.58 1 96.94 93 GLU A C 1
ATOM 778 O O . GLU A 1 93 ? 5.195 -22.359 -1.75 1 96.94 93 GLU A O 1
ATOM 783 N N . PHE A 1 94 ? 4.754 -21.391 0.23 1 97.38 94 PHE A N 1
ATOM 784 C CA . PHE A 1 94 ? 5.18 -20.078 -0.229 1 97.38 94 PHE A CA 1
ATOM 785 C C . PHE A 1 94 ? 6.66 -20.078 -0.59 1 97.38 94 PHE A C 1
ATOM 787 O O . PHE A 1 94 ? 7.051 -19.578 -1.644 1 97.38 94 PHE A O 1
ATOM 794 N N . GLN A 1 95 ? 7.434 -20.656 0.216 1 96.5 95 GLN A N 1
ATOM 795 C CA . GLN A 1 95 ? 8.867 -20.75 -0.035 1 96.5 95 GLN A CA 1
ATOM 796 C C . GLN A 1 95 ? 9.148 -21.531 -1.32 1 96.5 95 GLN A C 1
ATOM 798 O O . GLN A 1 95 ? 10.008 -21.141 -2.111 1 96.5 95 GLN A O 1
ATOM 803 N N . SER A 1 96 ? 8.461 -22.594 -1.52 1 95.88 96 SER A N 1
ATOM 804 C CA . SER A 1 96 ? 8.609 -23.406 -2.729 1 95.88 96 SER A CA 1
ATOM 805 C C . SER A 1 96 ? 8.258 -22.594 -3.975 1 95.88 96 SER A C 1
ATOM 807 O O . SER A 1 96 ? 8.977 -22.641 -4.973 1 95.88 96 SER A O 1
ATOM 809 N N . ALA A 1 97 ? 7.176 -21.906 -3.857 1 96.19 97 ALA A N 1
ATOM 810 C CA . ALA A 1 97 ? 6.742 -21.078 -4.984 1 96.19 97 ALA A CA 1
ATOM 811 C C . ALA A 1 97 ? 7.805 -20.047 -5.348 1 96.19 97 ALA A C 1
ATOM 813 O O . ALA A 1 97 ? 8.219 -19.953 -6.508 1 96.19 97 ALA A O 1
ATOM 814 N N . LEU A 1 98 ? 8.258 -19.281 -4.355 1 97.38 98 LEU A N 1
ATOM 815 C CA . LEU A 1 98 ? 9.219 -18.219 -4.598 1 97.38 98 LEU A CA 1
ATOM 816 C C . LEU A 1 98 ? 10.547 -18.781 -5.098 1 97.38 98 LEU A C 1
ATOM 818 O O . LEU A 1 98 ? 11.203 -18.172 -5.945 1 97.38 98 LEU A O 1
ATOM 822 N N . SER A 1 99 ? 10.891 -19.969 -4.586 1 96 99 SER A N 1
ATOM 823 C CA . SER A 1 99 ? 12.102 -20.625 -5.066 1 96 99 SER A CA 1
ATOM 824 C C . SER A 1 99 ? 11.984 -20.969 -6.547 1 96 99 SER A C 1
ATOM 826 O O . SER A 1 99 ? 12.945 -20.797 -7.305 1 96 99 SER A O 1
ATOM 828 N N . CYS A 1 100 ? 10.898 -21.438 -6.945 1 94.62 100 CYS A N 1
ATOM 829 C CA . CYS A 1 100 ? 10.672 -21.781 -8.344 1 94.62 100 CYS A CA 1
ATOM 830 C C . CYS A 1 100 ? 10.695 -20.547 -9.227 1 94.62 100 CYS A C 1
ATOM 832 O O . CYS A 1 100 ? 11.031 -20.625 -10.406 1 94.62 100 CYS A O 1
ATOM 834 N N . PHE A 1 101 ? 10.289 -19.375 -8.594 1 94.62 101 PHE A N 1
ATOM 835 C CA . PHE A 1 101 ? 10.359 -18.125 -9.32 1 94.62 101 PHE A CA 1
ATOM 836 C C . PHE A 1 101 ? 11.797 -17.625 -9.422 1 94.62 101 PHE A C 1
ATOM 838 O O . PHE A 1 101 ? 12.078 -16.641 -10.086 1 94.62 101 PHE A O 1
ATOM 845 N N . GLY A 1 102 ? 12.75 -18.25 -8.703 1 94.75 102 GLY A N 1
ATOM 846 C CA . GLY A 1 102 ? 14.164 -17.922 -8.797 1 94.75 102 GLY A CA 1
ATOM 847 C C . GLY A 1 102 ? 14.688 -17.188 -7.57 1 94.75 102 GLY A C 1
ATOM 848 O O . GLY A 1 102 ? 15.805 -16.688 -7.574 1 94.75 102 GLY A O 1
ATOM 849 N N . TYR A 1 103 ? 13.836 -17.203 -6.559 1 96.31 103 TYR A N 1
ATOM 850 C CA . TYR A 1 103 ? 14.242 -16.5 -5.352 1 96.31 103 TYR A CA 1
ATOM 851 C C . TYR A 1 103 ? 14.875 -17.438 -4.34 1 96.31 103 TYR A C 1
ATOM 853 O O . TYR A 1 103 ? 14.414 -18.578 -4.176 1 96.31 103 TYR A O 1
ATOM 861 N N . ARG A 1 104 ? 15.945 -17.016 -3.752 1 93.38 104 ARG A N 1
ATOM 862 C CA . ARG A 1 104 ? 16.562 -17.719 -2.633 1 93.38 104 ARG A CA 1
ATOM 863 C C . ARG A 1 104 ? 16.484 -16.891 -1.355 1 93.38 104 ARG A C 1
ATOM 865 O O . ARG A 1 104 ? 17.5 -16.328 -0.91 1 93.38 104 ARG A O 1
ATOM 872 N N . LEU A 1 105 ? 15.375 -16.875 -0.786 1 96.25 105 LEU A N 1
ATOM 873 C CA . LEU A 1 105 ? 15.102 -16.062 0.394 1 96.25 105 LEU A CA 1
ATOM 874 C C . LEU A 1 105 ? 15.234 -16.891 1.667 1 96.25 105 LEU A C 1
ATOM 876 O O . LEU A 1 105 ? 14.938 -18.094 1.667 1 96.25 105 LEU A O 1
ATOM 880 N N . SER A 1 106 ? 15.68 -16.297 2.709 1 96.62 106 SER A N 1
ATOM 881 C CA . SER A 1 106 ? 15.836 -16.984 3.988 1 96.62 106 SER A CA 1
ATOM 882 C C . SER A 1 106 ? 14.477 -17.344 4.598 1 96.62 106 SER A C 1
ATOM 884 O O . SER A 1 106 ? 13.477 -16.672 4.316 1 96.62 106 SER A O 1
ATOM 886 N N . PRO A 1 107 ? 14.445 -18.375 5.438 1 95.56 107 PRO A N 1
ATOM 887 C CA . PRO A 1 107 ? 13.195 -18.75 6.109 1 95.56 107 PRO A CA 1
ATOM 888 C C . PRO A 1 107 ? 12.633 -17.609 6.965 1 95.56 107 PRO A C 1
ATOM 890 O O . PRO A 1 107 ? 11.414 -17.422 7.023 1 95.56 107 PRO A O 1
ATOM 893 N N . SER A 1 108 ? 13.484 -16.906 7.578 1 95.62 108 SER A N 1
ATOM 894 C CA . SER A 1 108 ? 13.047 -15.781 8.398 1 95.62 108 SER A CA 1
ATOM 895 C C . SER A 1 108 ? 12.367 -14.703 7.555 1 95.62 108 SER A C 1
ATOM 897 O O . SER A 1 108 ? 11.352 -14.133 7.965 1 95.62 108 SER A O 1
ATOM 899 N N . PHE A 1 109 ? 12.891 -14.5 6.395 1 96.75 109 PHE A N 1
ATOM 900 C CA . PHE A 1 109 ? 12.297 -13.508 5.512 1 96.75 109 PHE A CA 1
ATOM 901 C C . PHE A 1 109 ? 10.953 -13.984 4.977 1 96.75 109 PHE A C 1
ATOM 903 O O . PHE A 1 109 ? 10.016 -13.203 4.852 1 96.75 109 PHE A O 1
ATOM 910 N N . ILE A 1 110 ? 10.875 -15.25 4.68 1 97.06 110 ILE A N 1
ATOM 911 C CA . ILE A 1 110 ? 9.617 -15.828 4.219 1 97.06 110 ILE A CA 1
ATOM 912 C C . ILE A 1 110 ? 8.539 -15.641 5.289 1 97.06 110 ILE A C 1
ATOM 914 O O . ILE A 1 110 ? 7.418 -15.242 4.977 1 97.06 110 ILE A O 1
ATOM 918 N N . LYS A 1 111 ? 8.836 -15.875 6.457 1 94.81 111 LYS A N 1
ATOM 919 C CA . LYS A 1 111 ? 7.902 -15.695 7.566 1 94.81 111 LYS A CA 1
ATOM 920 C C . LYS A 1 111 ? 7.477 -14.234 7.699 1 94.81 111 LYS A C 1
ATOM 922 O O . LYS A 1 111 ? 6.305 -13.945 7.949 1 94.81 111 LYS A O 1
ATOM 927 N N . MET A 1 112 ? 8.492 -13.383 7.531 1 94.25 112 MET A N 1
ATOM 928 C CA . MET A 1 112 ? 8.188 -11.953 7.574 1 94.25 112 MET A CA 1
ATOM 929 C C . MET A 1 112 ? 7.191 -11.578 6.48 1 94.25 112 MET A C 1
ATOM 931 O O . MET A 1 112 ? 6.23 -10.852 6.738 1 94.25 112 MET A O 1
ATOM 935 N N . MET A 1 113 ? 7.41 -12.109 5.301 1 96.25 113 MET A N 1
ATOM 936 C CA . MET A 1 113 ? 6.508 -11.828 4.188 1 96.25 113 MET A CA 1
ATOM 937 C C . MET A 1 113 ? 5.102 -12.336 4.484 1 96.25 113 MET A C 1
ATOM 939 O O . MET A 1 113 ? 4.121 -11.625 4.254 1 96.25 113 MET A O 1
ATOM 943 N N . ILE A 1 114 ? 5.027 -13.5 4.992 1 95.56 114 ILE A N 1
ATOM 944 C CA . ILE A 1 114 ? 3.727 -14.078 5.32 1 95.56 114 ILE A CA 1
ATOM 945 C C . ILE A 1 114 ? 3.006 -13.195 6.332 1 95.56 114 ILE A C 1
ATOM 947 O O . ILE A 1 114 ? 1.835 -12.852 6.145 1 95.56 114 ILE A O 1
ATOM 951 N N . SER A 1 115 ? 3.707 -12.836 7.309 1 92.94 115 SER A N 1
ATOM 952 C CA . SER A 1 115 ? 3.113 -12.008 8.352 1 92.94 115 SER A CA 1
ATOM 953 C C . SER A 1 115 ? 2.633 -10.672 7.789 1 92.94 115 SER A C 1
ATOM 955 O O . SER A 1 115 ? 1.569 -10.18 8.172 1 92.94 115 SER A O 1
ATOM 957 N N . ARG A 1 116 ? 3.334 -10.172 6.879 1 92.12 116 ARG A N 1
ATOM 958 C CA . ARG A 1 116 ? 3.059 -8.852 6.332 1 92.12 116 ARG A CA 1
ATOM 959 C C . ARG A 1 116 ? 1.892 -8.891 5.352 1 92.12 116 ARG A C 1
ATOM 961 O O . ARG A 1 116 ? 1.065 -7.98 5.32 1 92.12 116 ARG A O 1
ATOM 968 N N . PHE A 1 117 ? 1.783 -9.914 4.605 1 94.56 117 PHE A N 1
ATOM 969 C CA . PHE A 1 117 ? 0.818 -9.945 3.516 1 94.56 117 PHE A CA 1
ATOM 970 C C . PHE A 1 117 ? -0.406 -10.773 3.9 1 94.56 117 PHE A C 1
ATOM 972 O O . PHE A 1 117 ? -1.386 -10.82 3.154 1 94.56 117 PHE A O 1
ATOM 979 N N . ASP A 1 118 ? -0.295 -11.344 5.066 1 92.38 118 ASP A N 1
ATOM 980 C CA . ASP A 1 118 ? -1.434 -12.102 5.582 1 92.38 118 ASP A CA 1
ATOM 981 C C . ASP A 1 118 ? -2.455 -11.172 6.238 1 92.38 118 ASP A C 1
ATOM 983 O O . ASP A 1 118 ? -2.373 -10.898 7.438 1 92.38 118 ASP A O 1
ATOM 987 N N . ARG A 1 119 ? -3.471 -10.766 5.547 1 85.62 119 ARG A N 1
ATOM 988 C CA . ARG A 1 119 ? -4.449 -9.781 6.012 1 85.62 119 ARG A CA 1
ATOM 989 C C . ARG A 1 119 ? -5.395 -10.398 7.035 1 85.62 119 ARG A C 1
ATOM 991 O O . ARG A 1 119 ? -5.938 -9.695 7.891 1 85.62 119 ARG A O 1
ATOM 998 N N . ASN A 1 120 ? -5.504 -11.695 6.926 1 82.75 120 ASN A N 1
ATOM 999 C CA . ASN A 1 120 ? -6.492 -12.367 7.758 1 82.75 120 ASN A CA 1
ATOM 1000 C C . ASN A 1 120 ? -5.863 -12.945 9.023 1 82.75 120 ASN A C 1
ATOM 1002 O O . ASN A 1 120 ? -6.551 -13.562 9.836 1 82.75 120 ASN A O 1
ATOM 1006 N N . LYS A 1 121 ? -4.578 -12.766 9.211 1 84.06 121 LYS A N 1
ATOM 1007 C CA . LYS A 1 121 ? -3.842 -13.156 10.414 1 84.06 121 LYS A CA 1
ATOM 1008 C C . LYS A 1 121 ? -4.051 -14.633 10.734 1 84.06 121 LYS A C 1
ATOM 1010 O O . LYS A 1 121 ? -4.348 -14.992 11.875 1 84.06 121 LYS A O 1
ATOM 1015 N N . GLN A 1 122 ? -3.916 -15.43 9.711 1 86.56 122 GLN A N 1
ATOM 1016 C CA . GLN A 1 122 ? -4.078 -16.875 9.867 1 86.56 122 GLN A CA 1
ATOM 1017 C C . GLN A 1 122 ? -2.746 -17.594 9.703 1 86.56 122 GLN A C 1
ATOM 1019 O O . GLN A 1 122 ? -2.68 -18.828 9.812 1 86.56 122 GLN A O 1
ATOM 1024 N N . GLY A 1 123 ? -1.753 -16.859 9.414 1 90.38 123 GLY A N 1
ATOM 1025 C CA . GLY A 1 123 ? -0.448 -17.469 9.18 1 90.38 123 GLY A CA 1
ATOM 1026 C C . GLY A 1 123 ? -0.299 -18.047 7.789 1 90.38 123 GLY A C 1
ATOM 1027 O O . GLY A 1 123 ? 0.64 -18.797 7.523 1 90.38 123 GLY A O 1
ATOM 1028 N N . GLN A 1 124 ? -1.314 -17.875 6.961 1 93.94 124 GLN A N 1
ATOM 1029 C CA . GLN A 1 124 ? -1.342 -18.312 5.57 1 93.94 124 GLN A CA 1
ATOM 1030 C C . GLN A 1 124 ? -1.796 -17.188 4.652 1 93.94 124 GLN A C 1
ATOM 1032 O O . GLN A 1 124 ? -2.447 -16.234 5.098 1 93.94 124 GLN A O 1
ATOM 1037 N N . ILE A 1 125 ? -1.408 -17.312 3.416 1 95.62 125 ILE A N 1
ATOM 1038 C CA . ILE A 1 125 ? -1.72 -16.234 2.469 1 95.62 125 ILE A CA 1
ATOM 1039 C C . ILE A 1 125 ? -2.822 -16.703 1.518 1 95.62 125 ILE A C 1
ATOM 1041 O O . ILE A 1 125 ? -2.768 -17.812 0.987 1 95.62 125 ILE A O 1
ATOM 1045 N N . ALA A 1 126 ? -3.842 -15.867 1.407 1 96.25 126 ALA A N 1
ATOM 1046 C CA . ALA A 1 126 ? -4.91 -16.141 0.45 1 96.25 126 ALA A CA 1
ATOM 1047 C C . ALA A 1 126 ? -4.484 -15.773 -0.968 1 96.25 126 ALA A C 1
ATOM 1049 O O . ALA A 1 126 ? -3.426 -15.172 -1.169 1 96.25 126 ALA A O 1
ATOM 1050 N N . PHE A 1 127 ? -5.246 -16.188 -1.871 1 96.25 127 PHE A N 1
ATOM 1051 C CA . PHE A 1 127 ? -4.941 -16.047 -3.289 1 96.25 127 PHE A CA 1
ATOM 1052 C C . PHE A 1 127 ? -4.629 -14.594 -3.627 1 96.25 127 PHE A C 1
ATOM 1054 O O . PHE A 1 127 ? -3.6 -14.297 -4.234 1 96.25 127 PHE A O 1
ATOM 1061 N N . ASP A 1 128 ? -5.473 -13.625 -3.264 1 96.81 128 ASP A N 1
ATOM 1062 C CA . ASP A 1 128 ? -5.328 -12.203 -3.572 1 96.81 128 ASP A CA 1
ATOM 1063 C C . ASP A 1 128 ? -4.062 -11.633 -2.936 1 96.81 128 ASP A C 1
ATOM 1065 O O . ASP A 1 128 ? -3.324 -10.883 -3.578 1 96.81 128 ASP A O 1
ATOM 1069 N N . ASP A 1 129 ? -3.789 -12.055 -1.76 1 96.38 129 ASP A N 1
ATOM 1070 C CA . ASP A 1 129 ? -2.6 -11.586 -1.055 1 96.38 129 ASP A CA 1
ATOM 1071 C C . ASP A 1 129 ? -1.331 -12.172 -1.666 1 96.38 129 ASP A C 1
ATOM 1073 O O . ASP A 1 129 ? -0.276 -11.539 -1.655 1 96.38 129 ASP A O 1
ATOM 1077 N N . PHE A 1 130 ? -1.491 -13.406 -2.135 1 97.31 130 PHE A N 1
ATOM 1078 C CA . PHE A 1 130 ? -0.381 -14.055 -2.822 1 97.31 130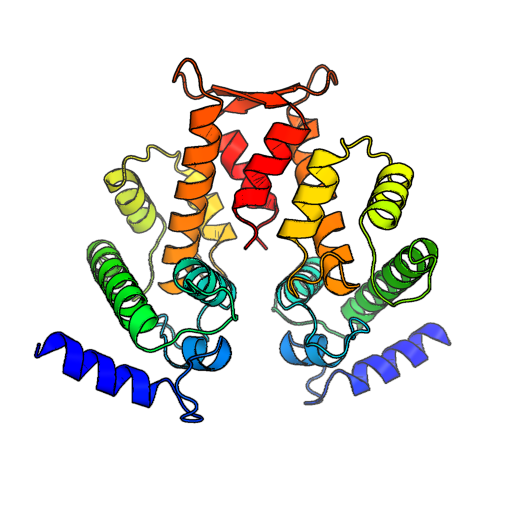 PHE A CA 1
ATOM 1079 C C . PHE A 1 130 ? 0.036 -13.258 -4.051 1 97.31 130 PHE A C 1
ATOM 1081 O O . PHE A 1 130 ? 1.225 -13 -4.258 1 97.31 130 PHE A O 1
ATOM 1088 N N . ILE A 1 131 ? -0.903 -12.859 -4.836 1 96.69 131 ILE A N 1
ATOM 1089 C CA . ILE A 1 131 ? -0.635 -12.07 -6.031 1 96.69 131 ILE A CA 1
ATOM 1090 C C . ILE A 1 131 ? 0.073 -10.773 -5.641 1 96.69 131 ILE A C 1
ATOM 1092 O O . ILE A 1 131 ? 1.107 -10.422 -6.215 1 96.69 131 ILE A O 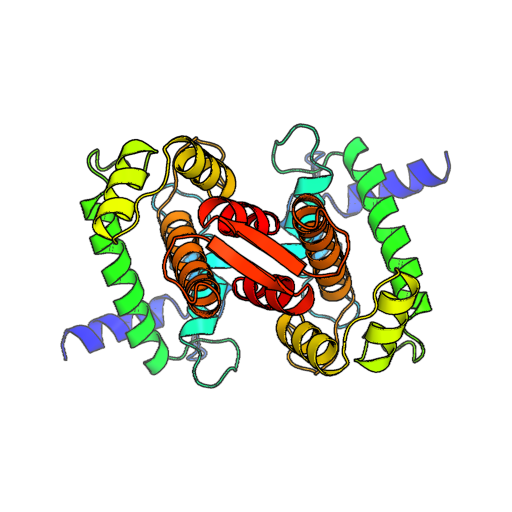1
ATOM 1096 N N . TYR A 1 132 ? -0.477 -10.133 -4.652 1 96.5 132 TYR A N 1
ATOM 1097 C CA . TYR A 1 132 ? 0.063 -8.852 -4.207 1 96.5 132 TYR A CA 1
ATOM 1098 C C . TYR A 1 132 ? 1.503 -9 -3.73 1 96.5 132 TYR A C 1
ATOM 1100 O O . TYR A 1 132 ? 2.375 -8.219 -4.113 1 96.5 132 TYR A O 1
ATOM 1108 N N . ALA A 1 133 ? 1.751 -10.023 -2.953 1 97.38 133 ALA A N 1
ATOM 1109 C CA . ALA A 1 133 ? 3.082 -10.273 -2.408 1 97.38 133 ALA A CA 1
ATOM 1110 C C . ALA A 1 133 ? 4.098 -10.508 -3.523 1 97.38 133 ALA A C 1
ATOM 1112 O O . ALA A 1 133 ? 5.191 -9.945 -3.5 1 97.38 133 ALA A O 1
ATOM 1113 N N . CYS A 1 134 ? 3.736 -11.328 -4.457 1 97.31 134 CYS A N 1
ATOM 1114 C CA . CYS A 1 134 ? 4.641 -11.68 -5.547 1 97.31 134 CYS A CA 1
ATOM 1115 C C . CYS A 1 134 ? 4.93 -10.469 -6.426 1 97.31 134 CYS A C 1
ATOM 1117 O O . CYS A 1 134 ? 6.066 -10.266 -6.855 1 97.31 134 CYS A O 1
ATOM 1119 N N . VAL A 1 135 ? 3.912 -9.688 -6.66 1 96.5 135 VAL A N 1
ATOM 1120 C CA . VAL A 1 135 ? 4.094 -8.508 -7.5 1 96.5 135 VAL A CA 1
ATOM 1121 C C . VAL A 1 135 ? 4.98 -7.492 -6.781 1 96.5 135 VAL A C 1
ATOM 1123 O O . VAL A 1 135 ? 5.906 -6.938 -7.375 1 96.5 135 VAL A O 1
ATOM 1126 N N . CYS A 1 136 ? 4.719 -7.227 -5.535 1 97.12 136 CYS A N 1
ATOM 1127 C CA . CYS A 1 136 ? 5.574 -6.336 -4.754 1 97.12 136 CYS A CA 1
ATOM 1128 C C . CYS A 1 136 ? 7.02 -6.812 -4.777 1 97.12 136 CYS A C 1
ATOM 1130 O O . CYS A 1 136 ? 7.938 -6.016 -4.984 1 97.12 136 CYS A O 1
ATOM 1132 N N . LEU A 1 137 ? 7.211 -8.094 -4.559 1 97.62 137 LEU A N 1
ATOM 1133 C CA . LEU A 1 137 ? 8.547 -8.688 -4.57 1 97.62 137 LEU A CA 1
ATOM 1134 C C . LEU A 1 137 ? 9.227 -8.469 -5.914 1 97.62 137 LEU A C 1
ATOM 1136 O O . LEU A 1 137 ? 10.398 -8.078 -5.965 1 97.62 137 LEU A O 1
ATOM 1140 N N . GLN A 1 138 ? 8.555 -8.734 -6.941 1 97 138 GLN A N 1
ATOM 1141 C CA . GLN A 1 138 ? 9.109 -8.57 -8.281 1 97 138 GLN A CA 1
ATOM 1142 C C . GLN A 1 138 ? 9.492 -7.113 -8.539 1 97 138 GLN A C 1
ATOM 1144 O O . GLN A 1 138 ? 10.57 -6.836 -9.07 1 97 138 GLN A O 1
ATOM 1149 N N . ILE A 1 139 ? 8.625 -6.18 -8.227 1 96.81 139 ILE A N 1
ATOM 1150 C CA . ILE A 1 139 ? 8.875 -4.758 -8.438 1 96.81 139 ILE A CA 1
ATOM 1151 C C . ILE A 1 139 ? 10.125 -4.332 -7.68 1 96.81 139 ILE A C 1
ATOM 1153 O O . ILE A 1 139 ? 11.023 -3.711 -8.25 1 96.81 139 ILE A O 1
ATOM 1157 N N . LEU A 1 140 ? 10.172 -4.68 -6.441 1 97.69 140 LEU A N 1
ATOM 1158 C CA . LEU A 1 140 ? 11.297 -4.281 -5.602 1 97.69 140 LEU A CA 1
ATOM 1159 C C . LEU A 1 140 ? 12.586 -4.949 -6.062 1 97.69 140 LEU A C 1
ATOM 1161 O O . LEU A 1 140 ? 13.664 -4.348 -5.984 1 97.69 140 LEU A O 1
ATOM 1165 N N . THR A 1 141 ? 12.445 -6.184 -6.52 1 97.31 141 THR A N 1
ATOM 1166 C CA . THR A 1 141 ? 13.602 -6.887 -7.055 1 97.31 141 THR A CA 1
ATOM 1167 C C . THR A 1 141 ? 14.18 -6.137 -8.25 1 97.31 141 THR A C 1
ATOM 1169 O O . THR A 1 141 ? 15.398 -5.941 -8.344 1 97.31 141 THR A O 1
ATOM 1172 N N . ASN A 1 142 ? 13.305 -5.715 -9.156 1 97 142 ASN A N 1
ATOM 1173 C CA . ASN A 1 142 ? 13.75 -4.965 -10.32 1 97 142 ASN A CA 1
ATOM 1174 C C . ASN A 1 142 ? 14.414 -3.648 -9.922 1 97 142 ASN A C 1
ATOM 1176 O O . ASN A 1 142 ? 15.414 -3.246 -10.516 1 97 142 ASN A O 1
ATOM 1180 N N . CYS A 1 143 ? 13.914 -3.004 -8.945 1 97 143 CYS A N 1
ATOM 1181 C CA . CYS A 1 143 ? 14.508 -1.767 -8.453 1 97 143 CYS A CA 1
ATOM 1182 C C . CYS A 1 143 ? 15.883 -2.023 -7.848 1 97 143 CYS A C 1
ATOM 1184 O O . CYS A 1 143 ? 16.828 -1.271 -8.094 1 97 143 CYS A O 1
ATOM 1186 N N . PHE A 1 144 ? 15.945 -3.098 -7.059 1 97.56 144 PHE A N 1
ATOM 1187 C CA . PHE A 1 144 ? 17.203 -3.455 -6.398 1 97.56 144 PHE A CA 1
ATOM 1188 C C . PHE A 1 144 ? 18.281 -3.77 -7.426 1 97.56 144 PHE A C 1
ATOM 1190 O O . PHE A 1 144 ? 19.422 -3.34 -7.281 1 97.56 144 PHE A O 1
ATOM 1197 N N . ARG A 1 145 ? 17.891 -4.512 -8.406 1 96.12 145 ARG A N 1
ATOM 1198 C CA . ARG A 1 145 ? 18.828 -4.965 -9.43 1 96.12 145 ARG A CA 1
ATOM 1199 C C . ARG A 1 145 ? 19.484 -3.783 -10.141 1 96.12 145 ARG A C 1
ATOM 1201 O O . ARG A 1 145 ? 20.641 -3.859 -10.555 1 96.12 145 ARG A O 1
ATOM 1208 N N . ARG A 1 146 ? 18.766 -2.666 -10.234 1 95.56 146 ARG A N 1
ATOM 1209 C CA . ARG A 1 146 ? 19.281 -1.471 -10.891 1 95.56 146 ARG A CA 1
ATOM 1210 C C . ARG A 1 146 ? 20.453 -0.893 -10.117 1 95.56 146 ARG A C 1
ATOM 1212 O O . ARG A 1 146 ? 21.297 -0.195 -10.695 1 95.56 146 ARG A O 1
ATOM 1219 N N . TYR A 1 147 ? 20.547 -1.202 -8.875 1 95.06 147 TYR A N 1
ATOM 1220 C CA . TYR A 1 147 ? 21.562 -0.591 -8.039 1 95.06 147 TYR A CA 1
ATOM 1221 C C . TYR A 1 147 ? 22.578 -1.633 -7.562 1 95.06 147 TYR A C 1
ATOM 1223 O O . TYR A 1 147 ? 23.578 -1.293 -6.926 1 95.06 147 TYR A O 1
ATOM 1231 N N . ASP A 1 148 ? 22.219 -2.887 -7.836 1 93.94 148 ASP A N 1
ATOM 1232 C CA . ASP A 1 148 ? 23.156 -3.969 -7.574 1 93.94 148 ASP A CA 1
ATOM 1233 C C . ASP A 1 148 ? 24.094 -4.184 -8.766 1 93.94 148 ASP A C 1
ATOM 1235 O O . ASP A 1 148 ? 24.047 -5.234 -9.406 1 93.94 148 ASP A O 1
ATOM 1239 N N . LEU A 1 149 ? 24.984 -3.273 -8.875 1 88.25 149 LEU A N 1
ATOM 1240 C CA . LEU A 1 149 ? 25.812 -3.199 -10.062 1 88.25 149 LEU A CA 1
ATOM 1241 C C . LEU A 1 149 ? 26.75 -4.398 -10.141 1 88.25 149 LEU A C 1
ATOM 1243 O O . LEU A 1 149 ? 27 -4.926 -11.227 1 88.25 149 LEU A O 1
ATOM 1247 N N . ASN A 1 150 ? 27.25 -4.887 -9.055 1 89.62 150 ASN A N 1
ATOM 1248 C CA . ASN A 1 150 ? 28.219 -5.984 -9.031 1 89.62 150 ASN A CA 1
ATOM 1249 C C . ASN A 1 150 ? 27.516 -7.34 -8.93 1 89.62 150 ASN A C 1
ATOM 1251 O O . ASN A 1 150 ? 28.188 -8.383 -8.93 1 89.62 150 ASN A O 1
ATOM 1255 N N . ARG A 1 151 ? 26.188 -7.316 -8.75 1 89.31 151 ARG A N 1
ATOM 1256 C CA . ARG A 1 151 ? 25.375 -8.531 -8.672 1 89.31 151 ARG A CA 1
ATOM 1257 C C . ARG A 1 151 ? 25.859 -9.43 -7.535 1 89.31 151 ARG A C 1
ATOM 1259 O O . ARG A 1 151 ? 26.031 -10.641 -7.723 1 89.31 151 ARG A O 1
ATOM 1266 N N . ASN A 1 152 ? 26.312 -8.797 -6.473 1 90.69 152 ASN A N 1
ATOM 1267 C CA . ASN A 1 152 ? 26.797 -9.531 -5.309 1 90.69 152 ASN A CA 1
ATOM 1268 C C . ASN A 1 152 ? 25.75 -9.578 -4.195 1 90.69 152 ASN A C 1
ATOM 1270 O O . ASN A 1 152 ? 26.047 -10 -3.076 1 90.69 152 ASN A O 1
ATOM 1274 N N . GLY A 1 153 ? 24.531 -9.07 -4.441 1 92.62 153 GLY A N 1
ATOM 1275 C CA . GLY A 1 153 ? 23.469 -9.133 -3.449 1 92.62 153 GLY A CA 1
ATOM 1276 C C . GLY A 1 153 ? 23.453 -7.945 -2.506 1 92.62 153 GLY A C 1
ATOM 1277 O O . GLY A 1 153 ? 22.719 -7.938 -1.514 1 92.62 153 GLY A O 1
ATOM 1278 N N . TYR A 1 154 ? 24.312 -6.973 -2.766 1 94.81 154 TYR A N 1
ATOM 1279 C CA . TYR A 1 154 ? 24.344 -5.727 -2.01 1 94.81 154 TYR A CA 1
ATOM 1280 C C . TYR A 1 154 ? 24.203 -4.523 -2.938 1 94.81 154 TYR A C 1
ATOM 1282 O O . TYR A 1 154 ? 24.766 -4.512 -4.035 1 94.81 154 TYR A O 1
ATOM 1290 N N . ALA A 1 155 ? 23.438 -3.586 -2.555 1 95.75 155 ALA A N 1
ATOM 1291 C CA . ALA A 1 155 ? 23.234 -2.379 -3.348 1 95.75 155 ALA A CA 1
ATOM 1292 C C . ALA A 1 155 ? 23.359 -1.126 -2.484 1 95.75 155 ALA A C 1
ATOM 1294 O O . ALA A 1 155 ? 22.969 -1.127 -1.314 1 95.75 155 ALA A O 1
ATOM 1295 N N . GLN A 1 156 ? 23.953 -0.119 -3.123 1 94.62 156 GLN A N 1
ATOM 1296 C CA . GLN A 1 156 ? 24.078 1.171 -2.449 1 94.62 156 GLN A CA 1
ATOM 1297 C C . GLN A 1 156 ? 23.062 2.17 -2.998 1 94.62 156 GLN A C 1
ATOM 1299 O O . GLN A 1 156 ? 22.938 2.344 -4.215 1 94.62 156 GLN A O 1
ATOM 1304 N N . PHE A 1 157 ? 22.375 2.781 -2.072 1 96.75 157 PHE A N 1
ATOM 1305 C CA . PHE A 1 157 ? 21.344 3.744 -2.438 1 96.75 157 PHE A CA 1
ATOM 1306 C C . PHE A 1 157 ? 21.609 5.102 -1.799 1 96.75 157 PHE A C 1
ATOM 1308 O O . PHE A 1 157 ? 22.031 5.172 -0.641 1 96.75 157 PHE A O 1
ATOM 1315 N N . SER A 1 158 ? 21.422 6.145 -2.67 1 97.06 158 SER A N 1
ATOM 1316 C CA . SER A 1 158 ? 21.188 7.422 -2.012 1 97.06 158 SER A CA 1
ATOM 1317 C C . SER A 1 158 ? 19.797 7.461 -1.367 1 97.06 158 SER A C 1
ATOM 1319 O O . SER A 1 158 ? 18.969 6.586 -1.614 1 97.06 158 SER A O 1
ATOM 1321 N N . PHE A 1 159 ? 19.625 8.477 -0.554 1 96.94 159 PHE A N 1
ATOM 1322 C CA . PHE A 1 159 ? 18.359 8.586 0.161 1 96.94 159 PHE A CA 1
ATOM 1323 C C . PHE A 1 159 ? 17.188 8.633 -0.814 1 96.94 159 PHE A C 1
ATOM 1325 O O . PHE A 1 159 ? 16.25 7.836 -0.713 1 96.94 159 PHE A O 1
ATOM 1332 N N . GLU A 1 160 ? 17.219 9.43 -1.801 1 97.25 160 GLU A N 1
ATOM 1333 C CA . GLU A 1 160 ? 16.125 9.594 -2.748 1 97.25 160 GLU A CA 1
ATOM 1334 C C . GLU A 1 160 ? 15.984 8.359 -3.639 1 97.25 160 GLU A C 1
ATOM 1336 O O . GLU A 1 160 ? 14.875 8.016 -4.047 1 97.25 160 GLU A O 1
ATOM 1341 N N . GLU A 1 161 ? 17.109 7.715 -3.934 1 97 161 GLU A N 1
ATOM 1342 C C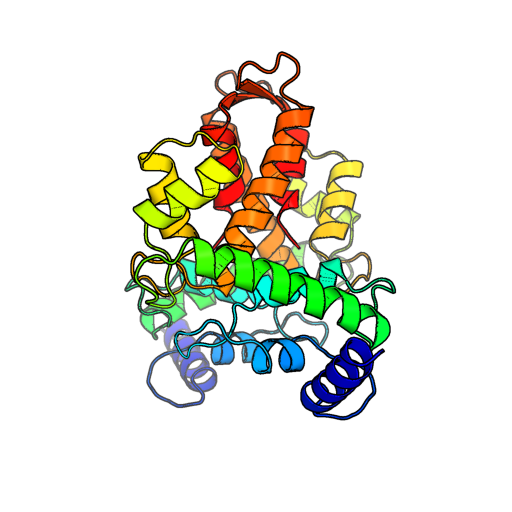A . GLU A 1 161 ? 17.062 6.48 -4.707 1 97 161 GLU A CA 1
ATOM 1343 C C . GLU A 1 161 ? 16.328 5.379 -3.943 1 97 161 GLU A C 1
ATOM 1345 O O . GLU A 1 161 ? 15.508 4.66 -4.516 1 97 161 GLU A O 1
ATOM 1350 N N . PHE A 1 162 ? 16.703 5.293 -2.641 1 97.88 162 PHE A N 1
ATOM 1351 C CA . PHE A 1 162 ? 16.031 4.316 -1.78 1 97.88 162 PHE A CA 1
ATOM 1352 C C . PHE A 1 162 ? 14.547 4.594 -1.694 1 97.88 162 PHE A C 1
ATOM 1354 O O . PHE A 1 162 ? 13.727 3.691 -1.886 1 97.88 162 PHE A O 1
ATOM 1361 N N . LEU A 1 163 ? 14.203 5.828 -1.488 1 97.75 163 LEU A N 1
ATOM 1362 C CA . LEU A 1 163 ? 12.805 6.215 -1.352 1 97.75 163 LEU A CA 1
ATOM 1363 C C . LEU A 1 163 ? 12.031 5.926 -2.635 1 97.75 163 LEU A C 1
ATOM 1365 O O . LEU A 1 163 ? 10.938 5.344 -2.592 1 97.75 163 LEU A O 1
ATOM 1369 N N . SER A 1 164 ? 12.57 6.316 -3.73 1 97.06 164 SER A N 1
ATOM 1370 C CA . SER A 1 164 ? 11.922 6.109 -5.023 1 97.06 164 SER A CA 1
ATOM 1371 C C . SER A 1 164 ? 11.719 4.625 -5.305 1 97.06 164 SER A C 1
ATOM 1373 O O . SER A 1 164 ? 10.664 4.223 -5.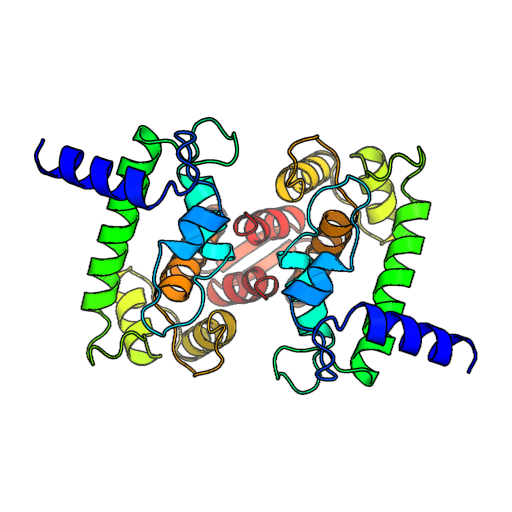809 1 97.06 164 SER A O 1
ATOM 1375 N N . SER A 1 165 ? 12.719 3.826 -4.98 1 97.25 165 SER A N 1
ATOM 1376 C CA . SER A 1 165 ? 12.633 2.385 -5.191 1 97.25 165 SER A CA 1
ATOM 1377 C C . SER A 1 165 ? 11.57 1.761 -4.293 1 97.25 165 SER A C 1
ATOM 1379 O O . SER A 1 165 ? 10.719 1 -4.766 1 97.25 165 SER A O 1
ATOM 1381 N N . ALA A 1 166 ? 11.60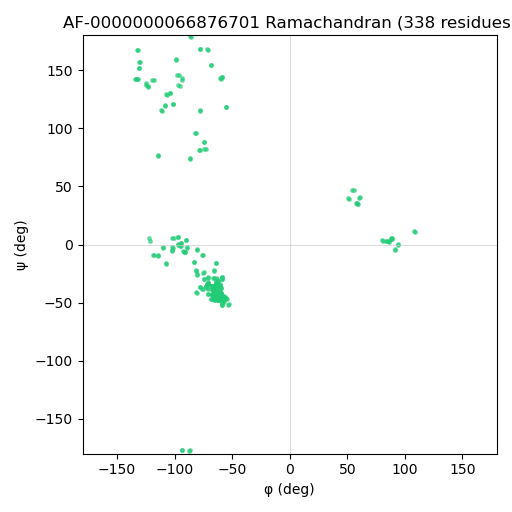9 2.139 -3.01 1 97.12 166 ALA A N 1
ATOM 1382 C CA . ALA A 1 166 ? 10.672 1.579 -2.039 1 97.12 166 ALA A CA 1
ATOM 1383 C C . ALA A 1 166 ? 9.234 1.986 -2.365 1 97.12 166 ALA A C 1
ATOM 1385 O O . ALA A 1 166 ? 8.312 1.173 -2.266 1 97.12 166 ALA A O 1
ATOM 1386 N N . MET A 1 167 ? 9.031 3.186 -2.834 1 97 167 MET A N 1
ATOM 1387 C CA . MET A 1 167 ? 7.699 3.719 -3.092 1 97 167 MET A CA 1
ATOM 1388 C C . MET A 1 167 ? 7.16 3.209 -4.426 1 97 167 MET A C 1
ATOM 1390 O O . MET A 1 167 ? 5.996 3.449 -4.762 1 97 167 MET A O 1
ATOM 1394 N N . SER A 1 168 ? 7.98 2.473 -5.152 1 94.88 168 SER A N 1
ATOM 1395 C CA . SER A 1 168 ? 7.551 1.926 -6.434 1 94.88 168 SER A CA 1
ATOM 1396 C C . SER A 1 168 ? 6.402 0.934 -6.254 1 94.88 168 SER A C 1
ATOM 1398 O O . SER A 1 168 ? 5.688 0.628 -7.207 1 94.88 168 SER A O 1
ATOM 1400 N N . ILE A 1 169 ? 6.195 0.466 -5.016 1 93.81 169 ILE A N 1
ATOM 1401 C CA . ILE A 1 169 ? 5.141 -0.515 -4.789 1 93.81 169 ILE A CA 1
ATOM 1402 C C . ILE A 1 169 ? 3.846 0.2 -4.406 1 93.81 169 ILE A C 1
ATOM 1404 O O . ILE A 1 169 ? 2.807 -0.44 -4.219 1 93.81 169 ILE A O 1
ATOM 1408 N N . ILE A 1 170 ? 3.957 1.561 -4.227 1 89.56 170 ILE A N 1
ATOM 1409 C CA . ILE A 1 170 ? 2.744 2.332 -3.98 1 89.56 170 ILE A CA 1
ATOM 1410 C C . ILE A 1 170 ? 1.998 2.553 -5.293 1 89.56 170 ILE A C 1
ATOM 1412 O O . ILE A 1 170 ? 2.541 3.143 -6.234 1 89.56 170 ILE A O 1
ATOM 1416 N N . ILE A 1 171 ? 0.815 1.988 -5.375 1 78.62 171 ILE A N 1
ATOM 1417 C CA . ILE A 1 171 ? 0.007 2.064 -6.59 1 78.62 171 ILE A CA 1
ATOM 1418 C C . ILE A 1 171 ? -1.185 2.99 -6.355 1 78.62 171 ILE A C 1
ATOM 1420 O O . ILE A 1 171 ? -1.705 3.076 -5.242 1 78.62 171 ILE A O 1
ATOM 1424 N N . MET B 1 1 ? -12.266 16.656 29.75 1 51.12 1 MET B N 1
ATOM 1425 C CA . MET B 1 1 ? -13.609 16.156 30 1 51.12 1 MET B CA 1
ATOM 1426 C C . MET B 1 1 ? -14.531 16.469 28.828 1 51.12 1 MET B C 1
ATOM 1428 O O . MET B 1 1 ? -15.18 15.57 28.281 1 51.12 1 MET B O 1
ATOM 1432 N N . GLN B 1 2 ? -14.664 17.844 28.531 1 54.31 2 GLN B N 1
ATOM 1433 C CA . GLN B 1 2 ? -15.523 18.328 27.469 1 54.31 2 GLN B CA 1
ATOM 1434 C C . GLN B 1 2 ? -15.109 17.734 26.125 1 54.31 2 GLN B C 1
ATOM 1436 O O . GLN B 1 2 ? -15.961 17.328 25.328 1 54.31 2 GLN B O 1
ATOM 1441 N N . ASP B 1 3 ? -13.789 17.438 26.094 1 76.94 3 ASP B N 1
ATOM 1442 C CA . ASP B 1 3 ? -13.242 16.953 24.828 1 76.94 3 ASP B CA 1
ATOM 1443 C C . ASP B 1 3 ? -13.523 15.469 24.641 1 76.94 3 ASP B C 1
ATOM 1445 O O . ASP B 1 3 ? -13.883 15.031 23.547 1 76.94 3 ASP B O 1
ATOM 1449 N N . GLU B 1 4 ? -13.734 14.867 25.797 1 79.5 4 GLU B N 1
ATOM 1450 C CA . GLU B 1 4 ? -14 13.438 25.734 1 79.5 4 GLU B CA 1
ATOM 1451 C C . GLU B 1 4 ? -15.453 13.164 25.359 1 79.5 4 GLU B C 1
ATOM 1453 O O . GLU B 1 4 ? -15.742 12.219 24.609 1 79.5 4 GLU B O 1
ATOM 1458 N N . GLN B 1 5 ? -16.312 13.969 25.969 1 86.94 5 GLN B N 1
ATOM 1459 C CA . GLN B 1 5 ? -17.719 13.805 25.672 1 86.94 5 GLN B CA 1
ATOM 1460 C C . GLN B 1 5 ? -18 14.078 24.188 1 86.94 5 GLN B C 1
ATOM 1462 O O . GLN B 1 5 ? -18.812 13.391 23.562 1 86.94 5 GLN B O 1
ATOM 1467 N N . ALA B 1 6 ? -17.359 15.094 23.844 1 91.12 6 ALA B N 1
ATOM 1468 C CA . ALA B 1 6 ? -17.516 15.43 22.422 1 91.12 6 ALA B CA 1
ATOM 1469 C C . ALA B 1 6 ? -17.016 14.297 21.531 1 91.12 6 ALA B C 1
ATOM 1471 O O . ALA B 1 6 ? -17.672 13.938 20.562 1 91.12 6 ALA B O 1
ATOM 1472 N N . VAL B 1 7 ? -15.961 13.719 21.875 1 93 7 VAL B N 1
ATOM 1473 C CA . VAL B 1 7 ? -15.375 12.633 21.094 1 93 7 VAL B CA 1
ATOM 1474 C C . VAL B 1 7 ? -16.297 11.414 21.141 1 93 7 VAL B C 1
ATOM 1476 O O . VAL B 1 7 ? -16.453 10.711 20.141 1 93 7 VAL B O 1
ATOM 1479 N N . ARG B 1 8 ? -16.891 11.211 22.25 1 93.31 8 ARG B N 1
ATOM 1480 C CA . ARG B 1 8 ? -17.812 10.094 22.391 1 93.31 8 ARG B CA 1
ATOM 1481 C C . ARG B 1 8 ? -19.016 10.25 21.469 1 93.31 8 ARG B C 1
ATOM 1483 O O . ARG B 1 8 ? -19.469 9.273 20.859 1 93.31 8 ARG B O 1
ATOM 1490 N N . ARG B 1 9 ? -19.531 11.445 21.406 1 94.5 9 ARG B N 1
ATOM 1491 C CA . ARG B 1 9 ? -20.641 11.719 20.516 1 94.5 9 ARG B CA 1
ATOM 1492 C C . ARG B 1 9 ? -20.266 11.453 19.062 1 94.5 9 ARG B C 1
ATOM 1494 O O . ARG B 1 9 ? -21.031 10.867 18.297 1 94.5 9 ARG B O 1
ATOM 1501 N N . ILE B 1 10 ? -19.078 11.875 18.766 1 94.25 10 ILE B N 1
ATOM 1502 C CA . ILE B 1 10 ? -18.594 11.664 17.406 1 94.25 10 ILE B CA 1
ATOM 1503 C C . ILE B 1 10 ? -18.438 10.172 17.141 1 94.25 10 ILE B C 1
ATOM 1505 O O . ILE B 1 10 ? -18.812 9.68 16.078 1 94.25 10 ILE B O 1
ATOM 1509 N N . PHE B 1 11 ? -17.938 9.477 18.094 1 96.88 11 PHE B N 1
ATOM 1510 C CA . PHE B 1 11 ? -17.781 8.031 17.984 1 96.88 11 PHE B CA 1
ATOM 1511 C C . PHE B 1 11 ? -19.109 7.359 17.672 1 96.88 11 PHE B C 1
ATOM 1513 O O . PHE B 1 11 ? -19.188 6.516 16.766 1 96.88 11 PHE B O 1
ATOM 1520 N N . GLU B 1 12 ? -20.094 7.746 18.375 1 95.81 12 GLU B N 1
ATOM 1521 C CA . GLU B 1 12 ? -21.422 7.16 18.203 1 95.81 12 GLU B CA 1
ATOM 1522 C C . GLU B 1 12 ? -21.984 7.461 16.812 1 95.81 12 GLU B C 1
ATOM 1524 O O . GLU B 1 12 ? -22.703 6.641 16.25 1 95.81 12 GLU B O 1
ATOM 1529 N N . THR B 1 13 ? -21.594 8.609 16.328 1 95.44 13 THR B N 1
ATOM 1530 C CA . THR B 1 13 ? -22.047 8.992 15 1 95.44 13 THR B CA 1
ATOM 1531 C C . THR B 1 13 ? -21.344 8.164 13.93 1 95.44 13 THR B C 1
ATOM 1533 O O . THR B 1 13 ? -21.938 7.809 12.914 1 95.44 13 THR B O 1
ATOM 1536 N N . VAL B 1 14 ? -20.125 7.871 14.172 1 95.94 14 VAL B N 1
ATOM 1537 C CA . VAL B 1 14 ? -19.312 7.129 13.219 1 95.94 14 VAL B CA 1
ATOM 1538 C C . VAL B 1 14 ? -19.703 5.652 13.242 1 95.94 14 VAL B C 1
ATOM 1540 O O . VAL B 1 14 ? -19.734 4.996 12.203 1 95.94 14 VAL B O 1
ATOM 1543 N N . ASP B 1 15 ? -19.969 5.219 14.453 1 97.12 15 ASP B N 1
ATOM 1544 C CA . ASP B 1 15 ? -20.375 3.83 14.633 1 97.12 15 ASP B CA 1
ATOM 1545 C C . ASP B 1 15 ? -21.812 3.605 14.125 1 97.12 15 ASP B C 1
ATOM 1547 O O . ASP B 1 15 ? -22.734 3.404 14.922 1 97.12 15 ASP B O 1
ATOM 1551 N N . ARG B 1 16 ? -21.984 3.434 12.969 1 95.44 16 ARG B N 1
ATOM 1552 C CA . ARG B 1 16 ? -23.297 3.434 12.32 1 95.44 16 ARG B CA 1
ATOM 1553 C C . ARG B 1 16 ? -24.125 2.23 12.758 1 95.44 16 ARG B C 1
ATOM 1555 O O . ARG B 1 16 ? -25.344 2.328 12.898 1 95.44 16 ARG B O 1
ATOM 1562 N N . ASN B 1 17 ? -23.516 1.081 12.922 1 95.06 17 ASN B N 1
ATOM 1563 C CA . ASN B 1 17 ? -24.281 -0.102 13.305 1 95.06 17 ASN B CA 1
ATOM 1564 C C . ASN B 1 17 ? -24.375 -0.242 14.82 1 95.06 17 ASN B C 1
ATOM 1566 O O . ASN B 1 17 ? -24.969 -1.2 15.328 1 95.06 17 ASN B O 1
ATOM 1570 N N . ARG B 1 18 ? -23.766 0.611 15.617 1 95.75 18 ARG B N 1
ATOM 1571 C CA . ARG B 1 18 ? -23.859 0.754 17.062 1 95.75 18 ARG B CA 1
ATOM 1572 C C . ARG B 1 18 ? -23.422 -0.526 17.766 1 95.75 18 ARG B C 1
ATOM 1574 O O . ARG B 1 18 ? -24.062 -0.971 18.719 1 95.75 18 ARG B O 1
ATOM 1581 N N . ASP B 1 19 ? -22.359 -1.121 17.219 1 95.75 19 ASP B N 1
ATOM 1582 C CA . ASP B 1 19 ? -21.859 -2.334 17.859 1 95.75 19 ASP B CA 1
ATOM 1583 C C . ASP B 1 19 ? -20.688 -2.021 18.797 1 95.75 19 ASP B C 1
ATOM 1585 O O . ASP B 1 19 ? -20.031 -2.932 19.312 1 95.75 19 ASP B O 1
ATOM 1589 N N . GLY B 1 20 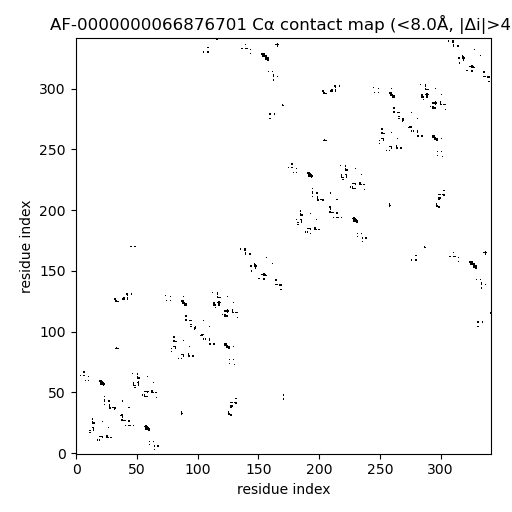? -20.438 -0.732 18.953 1 96.12 20 GLY B N 1
ATOM 1590 C CA . GLY B 1 20 ? -19.391 -0.314 19.875 1 96.12 20 GLY B CA 1
ATOM 1591 C C . GLY B 1 20 ? -18 -0.336 19.25 1 96.12 20 GLY B C 1
ATOM 1592 O O . GLY B 1 20 ? -17 -0.073 19.922 1 96.12 20 GLY B O 1
ATOM 1593 N N . ASN B 1 21 ? -17.859 -0.642 17.984 1 97.06 21 ASN B N 1
ATOM 1594 C CA . ASN B 1 21 ? -16.609 -0.678 17.234 1 97.06 21 ASN B CA 1
ATOM 1595 C C . ASN B 1 21 ? -16.75 0.015 15.883 1 97.06 21 ASN B C 1
ATOM 1597 O O . ASN B 1 21 ? -17.828 -0.014 15.273 1 97.06 21 ASN B O 1
ATOM 1601 N N . ILE B 1 22 ? -15.719 0.682 15.508 1 97.44 22 ILE B N 1
ATOM 1602 C CA . ILE B 1 22 ? -15.68 1.313 14.195 1 97.44 22 ILE B CA 1
ATOM 1603 C C . ILE B 1 22 ? -14.852 0.46 13.234 1 97.44 22 ILE B C 1
ATOM 1605 O O . ILE B 1 22 ? -13.688 0.169 13.508 1 97.44 22 ILE B O 1
ATOM 1609 N N . ASP B 1 23 ? -15.477 0.022 12.156 1 94.81 23 ASP B N 1
ATOM 1610 C CA . ASP B 1 23 ? -14.75 -0.743 11.148 1 94.81 23 ASP B CA 1
ATOM 1611 C C . ASP B 1 23 ? -14.227 0.166 10.039 1 94.81 23 ASP B C 1
ATOM 1613 O O . ASP B 1 23 ? -14.367 1.389 10.117 1 94.81 23 ASP B O 1
ATOM 1617 N N . HIS B 1 24 ? -13.602 -0.407 9.039 1 93.12 24 HIS B N 1
ATOM 1618 C CA . HIS B 1 24 ? -12.945 0.345 7.977 1 93.12 24 HIS B CA 1
ATOM 1619 C C . HIS B 1 24 ? -13.953 1.183 7.191 1 93.12 24 HIS B C 1
ATOM 1621 O O . HIS B 1 24 ? -13.672 2.336 6.855 1 93.12 24 HIS B O 1
ATOM 1627 N N . GLN B 1 25 ? -15.062 0.571 6.918 1 92.69 25 GLN B N 1
ATOM 1628 C CA . GLN B 1 25 ? -16.078 1.257 6.121 1 92.69 25 GLN B CA 1
ATOM 1629 C C . GLN B 1 25 ? -16.672 2.432 6.887 1 92.69 25 GLN B C 1
ATOM 1631 O O . GLN B 1 25 ? -16.844 3.52 6.332 1 92.69 25 GLN B O 1
ATOM 1636 N N . GLU B 1 26 ? -16.938 2.172 8.102 1 96.88 26 GLU B N 1
ATOM 1637 C CA . GLU B 1 26 ? -17.484 3.227 8.945 1 96.88 26 GLU B CA 1
ATOM 1638 C C . GLU B 1 26 ? -16.516 4.391 9.086 1 96.88 26 GLU B C 1
ATOM 1640 O O . GLU B 1 26 ? -16.906 5.555 9 1 96.88 26 GLU B O 1
ATOM 1645 N N . LEU B 1 27 ? -15.289 4.047 9.289 1 97 27 LEU B N 1
ATOM 1646 C CA . LEU B 1 27 ? -14.281 5.09 9.438 1 97 27 LEU B CA 1
ATOM 1647 C C . LEU B 1 27 ? -14.094 5.852 8.125 1 97 27 LEU B C 1
ATOM 1649 O O . LEU B 1 27 ? -13.984 7.082 8.133 1 97 27 LEU B O 1
ATOM 1653 N N . GLN B 1 28 ? -14.062 5.16 7.051 1 95.69 28 GLN B N 1
ATOM 1654 C CA . GLN B 1 28 ? -13.875 5.793 5.75 1 95.69 28 GLN B CA 1
ATOM 1655 C C . GLN B 1 28 ? -14.984 6.801 5.465 1 95.69 28 GLN B C 1
ATOM 1657 O O . GLN B 1 28 ? -14.727 7.898 4.973 1 95.69 28 GLN B O 1
ATOM 1662 N N . LEU B 1 29 ? -16.172 6.434 5.789 1 94.25 29 LEU B N 1
ATOM 1663 C CA . LEU B 1 29 ? -17.328 7.281 5.527 1 94.25 29 LEU B CA 1
ATOM 1664 C C . LEU B 1 29 ? -17.328 8.5 6.441 1 94.25 29 LEU B C 1
ATOM 1666 O O . LEU B 1 29 ? -17.859 9.555 6.078 1 94.25 29 LEU B O 1
ATOM 1670 N N . ALA B 1 30 ? -16.766 8.336 7.531 1 94.94 30 ALA B N 1
ATOM 1671 C CA . ALA B 1 30 ? -16.781 9.406 8.531 1 94.94 30 ALA B CA 1
ATOM 1672 C C . ALA B 1 30 ? -15.719 10.453 8.227 1 94.94 30 ALA B C 1
ATOM 1674 O O . ALA B 1 30 ? -15.859 11.617 8.625 1 94.94 30 ALA B O 1
ATOM 1675 N N . LEU B 1 31 ? -14.695 10.047 7.543 1 95.5 31 LEU B N 1
ATOM 1676 C CA . LEU B 1 31 ? -13.578 10.945 7.277 1 95.5 31 LEU B CA 1
ATOM 1677 C C . LEU B 1 31 ? -13.75 11.641 5.93 1 95.5 31 LEU B C 1
ATOM 1679 O O . LEU B 1 31 ? -14.266 11.047 4.98 1 95.5 31 LEU B O 1
ATOM 1683 N N . SER B 1 32 ? -13.328 12.883 5.941 1 93.38 32 SER B N 1
ATOM 1684 C CA . SER B 1 32 ? -13.414 13.664 4.711 1 93.38 32 SER B CA 1
ATOM 1685 C C . SER B 1 32 ? -12.039 14.133 4.258 1 93.38 32 SER B C 1
ATOM 1687 O O . SER B 1 32 ? -11.211 14.539 5.078 1 93.38 32 SER B O 1
ATOM 1689 N N . ASN B 1 33 ? -11.852 14.094 2.92 1 93.56 33 ASN B N 1
ATOM 1690 C CA . ASN B 1 33 ? -10.602 14.586 2.359 1 93.56 33 ASN B CA 1
ATOM 1691 C C . ASN B 1 33 ? -10.766 15.984 1.766 1 93.56 33 ASN B C 1
ATOM 1693 O O . ASN B 1 33 ? -9.828 16.531 1.186 1 93.56 33 ASN B O 1
ATOM 1697 N N . GLY B 1 34 ? -11.945 16.5 1.786 1 89.62 34 GLY B N 1
ATOM 1698 C CA . GLY B 1 34 ? -12.188 17.891 1.415 1 89.62 34 GLY B CA 1
ATOM 1699 C C . GLY B 1 34 ? -12.516 18.062 -0.054 1 89.62 34 GLY B C 1
ATOM 1700 O O . GLY B 1 34 ? -12.805 19.188 -0.502 1 89.62 34 GLY B O 1
ATOM 1701 N N . ILE B 1 35 ? -12.484 17.016 -0.867 1 90.81 35 ILE B N 1
ATOM 1702 C CA . ILE B 1 35 ? -12.703 17.203 -2.297 1 90.81 35 ILE B CA 1
ATOM 1703 C C . ILE B 1 35 ? -13.891 16.359 -2.75 1 90.81 35 ILE B C 1
ATOM 1705 O O . ILE B 1 35 ? -14.125 16.203 -3.951 1 90.81 35 ILE B O 1
ATOM 1709 N N . GLY B 1 36 ? -14.539 15.75 -1.899 1 89.88 36 GLY B N 1
ATOM 1710 C CA . GLY B 1 36 ? -15.805 15.102 -2.205 1 89.88 36 GLY B CA 1
ATOM 1711 C C . GLY B 1 36 ? -15.641 13.672 -2.693 1 89.88 36 GLY B C 1
ATOM 1712 O O . GLY B 1 36 ? -16.594 13.055 -3.168 1 89.88 36 GLY B O 1
ATOM 1713 N N . THR B 1 37 ? -14.438 13.156 -2.695 1 89.62 37 THR B N 1
ATOM 1714 C CA . THR B 1 37 ? -14.203 11.75 -3.023 1 89.62 37 THR B CA 1
ATOM 1715 C C . THR B 1 37 ? -14.047 10.922 -1.756 1 89.62 37 THR B C 1
ATOM 1717 O O . THR B 1 37 ? -13.797 11.461 -0.678 1 89.62 37 THR B O 1
ATOM 1720 N N . PRO B 1 38 ? -14.258 9.625 -1.925 1 90.06 38 PRO B N 1
ATOM 1721 C CA . PRO B 1 38 ? -14.055 8.781 -0.746 1 90.06 38 PRO B CA 1
ATOM 1722 C C . PRO B 1 38 ? -12.633 8.875 -0.192 1 90.06 38 PRO B C 1
ATOM 1724 O O . PRO B 1 38 ? -11.672 8.984 -0.959 1 90.06 38 PRO B O 1
ATOM 1727 N N . PHE B 1 39 ? -12.648 8.797 1.161 1 95.19 39 PHE B N 1
ATOM 1728 C CA . PHE B 1 39 ? -11.344 8.812 1.826 1 95.19 39 PHE B CA 1
ATOM 1729 C C . PHE B 1 39 ? -10.492 7.637 1.378 1 95.19 39 PHE B C 1
ATOM 1731 O O . PHE B 1 39 ? -11.008 6.547 1.129 1 95.19 39 PHE B O 1
ATOM 1738 N N . ASN B 1 40 ? -9.195 7.918 1.253 1 93.25 40 ASN B N 1
ATOM 1739 C CA . ASN B 1 40 ? -8.25 6.895 0.819 1 93.25 40 ASN B CA 1
ATOM 1740 C C . ASN B 1 40 ? -8.312 5.66 1.714 1 93.25 40 ASN B C 1
ATOM 1742 O O . ASN B 1 40 ? -8.023 5.742 2.91 1 93.25 40 ASN B O 1
ATOM 1746 N N . SER B 1 41 ? -8.672 4.57 1.064 1 91.19 41 SER B N 1
ATOM 1747 C CA . SER B 1 41 ? -8.828 3.336 1.829 1 91.19 41 SER B CA 1
ATOM 1748 C C . SER B 1 41 ? -7.508 2.916 2.471 1 91.19 41 SER B C 1
ATOM 1750 O O . SER B 1 41 ? -7.496 2.363 3.574 1 91.19 41 SER B O 1
ATOM 1752 N N . ARG B 1 42 ? -6.453 3.213 1.843 1 91.75 42 ARG B N 1
ATOM 1753 C CA . ARG B 1 42 ? -5.141 2.867 2.381 1 91.75 42 ARG B CA 1
ATOM 1754 C C . ARG B 1 42 ? -4.844 3.658 3.65 1 91.75 42 ARG B C 1
ATOM 1756 O O . ARG B 1 42 ? -4.305 3.113 4.617 1 91.75 42 ARG B O 1
ATOM 1763 N N . THR B 1 43 ? -5.172 4.875 3.59 1 95.75 43 THR B N 1
ATOM 1764 C CA . THR B 1 43 ? -4.969 5.715 4.766 1 95.75 43 THR B CA 1
ATOM 1765 C C . THR B 1 43 ? -5.844 5.242 5.926 1 95.75 43 THR B C 1
ATOM 1767 O O . THR B 1 43 ? -5.402 5.223 7.074 1 95.75 43 THR B O 1
ATOM 1770 N N . VAL B 1 44 ? -7.027 4.824 5.621 1 95.56 44 VAL B N 1
ATOM 1771 C CA . VAL B 1 44 ? -7.945 4.301 6.629 1 95.56 44 VAL B CA 1
ATOM 1772 C C . VAL B 1 44 ? -7.34 3.059 7.281 1 95.56 44 VAL B C 1
ATOM 1774 O O . VAL B 1 44 ? -7.305 2.951 8.508 1 95.56 44 VAL B O 1
ATOM 1777 N N . GLN B 1 45 ? -6.871 2.211 6.453 1 92.19 45 GLN B N 1
ATOM 1778 C CA . GLN B 1 45 ? -6.27 0.981 6.957 1 92.19 45 GLN B CA 1
ATOM 1779 C C . GLN B 1 45 ? -5.043 1.281 7.816 1 92.19 45 GLN B C 1
ATOM 1781 O O . GLN B 1 45 ? -4.828 0.643 8.852 1 92.19 45 GLN B O 1
ATOM 1786 N N . LEU B 1 46 ? -4.301 2.219 7.336 1 93.62 46 LEU B N 1
ATOM 1787 C CA . LEU B 1 46 ? -3.129 2.652 8.086 1 93.62 46 LEU B CA 1
ATOM 1788 C C . LEU B 1 46 ? -3.525 3.139 9.477 1 93.62 46 LEU B C 1
ATOM 1790 O O . LEU B 1 46 ? -2.936 2.721 10.477 1 93.62 46 LEU B O 1
ATOM 1794 N N . MET B 1 47 ? -4.551 3.959 9.539 1 96 47 MET B N 1
ATOM 1795 C CA . MET B 1 47 ? -5.012 4.512 10.812 1 96 47 MET B CA 1
ATOM 1796 C C . MET B 1 47 ? -5.508 3.408 11.742 1 96 47 MET B C 1
ATOM 1798 O O . MET B 1 47 ? -5.156 3.379 12.922 1 96 47 MET B O 1
ATOM 1802 N N . ILE B 1 48 ? -6.238 2.508 11.211 1 95 48 ILE B N 1
ATOM 1803 C CA . ILE B 1 48 ? -6.754 1.411 12.016 1 95 48 ILE B CA 1
ATOM 1804 C C . ILE B 1 48 ? -5.594 0.57 12.547 1 95 48 ILE B C 1
ATOM 1806 O O . ILE B 1 48 ? -5.551 0.241 13.734 1 95 48 ILE B O 1
ATOM 1810 N N . SER B 1 49 ? -4.746 0.314 11.672 1 92.12 49 SER B N 1
ATOM 1811 C CA . SER B 1 49 ? -3.604 -0.499 12.07 1 92.12 49 SER B CA 1
ATOM 1812 C C . SER B 1 49 ? -2.803 0.182 13.18 1 92.12 49 SER B C 1
ATOM 1814 O O . SER B 1 49 ? -2.262 -0.487 14.062 1 92.12 49 SER B O 1
ATOM 1816 N N . MET B 1 50 ? -2.719 1.454 13.164 1 93.69 50 MET B N 1
ATOM 1817 C CA . MET B 1 50 ? -1.913 2.219 14.109 1 93.69 50 MET B CA 1
ATOM 1818 C C . MET B 1 50 ? -2.58 2.262 15.477 1 93.69 50 MET B C 1
ATOM 1820 O O . MET B 1 50 ? -1.897 2.289 16.5 1 93.69 50 MET B O 1
ATOM 1824 N N . PHE B 1 51 ? -3.852 2.201 15.508 1 95.81 51 PHE B N 1
ATOM 1825 C CA . PHE B 1 51 ? -4.5 2.514 16.766 1 95.81 51 PHE B CA 1
ATOM 1826 C C . PHE B 1 51 ? -5.285 1.312 17.297 1 95.81 51 PHE B C 1
ATOM 1828 O O . PHE B 1 51 ? -5.773 1.323 18.422 1 95.81 51 PHE B O 1
ATOM 1835 N N . ASP B 1 52 ? -5.379 0.326 16.453 1 94.81 52 ASP B N 1
ATOM 1836 C CA . ASP B 1 52 ? -6.027 -0.91 16.875 1 94.81 52 ASP B CA 1
ATOM 1837 C C . ASP B 1 52 ? -5.129 -1.705 17.812 1 94.81 52 ASP B C 1
ATOM 1839 O O . ASP B 1 52 ? -4.504 -2.688 17.406 1 94.81 52 ASP B O 1
ATOM 1843 N N . GLN B 1 53 ? -5.211 -1.454 19.062 1 92.81 53 GLN B N 1
ATOM 1844 C CA . GLN B 1 53 ? -4.293 -1.985 20.062 1 92.81 53 GLN B CA 1
ATOM 1845 C C . GLN B 1 53 ? -4.523 -3.479 20.281 1 92.81 53 GLN B C 1
ATOM 1847 O O . GLN B 1 53 ? -3.576 -4.227 20.516 1 92.81 53 GLN B O 1
ATOM 1852 N N . ASP B 1 54 ? -5.762 -3.92 20.172 1 90.81 54 ASP B N 1
ATOM 1853 C CA . ASP B 1 54 ? -6.043 -5.328 20.438 1 90.81 54 ASP B CA 1
ATOM 1854 C C . ASP B 1 54 ? -6.039 -6.148 19.156 1 90.81 54 ASP B C 1
ATOM 1856 O O . ASP B 1 54 ? -6.352 -7.34 19.172 1 90.81 54 ASP B O 1
ATOM 1860 N N . ARG B 1 55 ? -5.766 -5.539 17.969 1 87 55 ARG B N 1
ATOM 1861 C CA . ARG B 1 55 ? -5.574 -6.164 16.656 1 87 55 ARG B CA 1
ATOM 1862 C C . ARG B 1 55 ? -6.809 -6.965 16.25 1 87 55 ARG B C 1
ATOM 1864 O O . ARG B 1 55 ? -6.688 -8.07 15.719 1 87 55 ARG B O 1
ATOM 1871 N N . ASN B 1 56 ? -7.938 -6.426 16.625 1 89.25 56 ASN B N 1
ATOM 1872 C CA . ASN B 1 56 ? -9.164 -7.121 16.234 1 89.25 56 ASN B CA 1
ATOM 1873 C C . ASN B 1 56 ? -9.75 -6.555 14.953 1 89.25 56 ASN B C 1
ATOM 1875 O O . ASN B 1 56 ? -10.828 -6.965 14.523 1 89.25 56 ASN B O 1
ATOM 1879 N N . GLY B 1 57 ? -9.102 -5.504 14.391 1 88.69 57 GLY B N 1
ATOM 1880 C CA . GLY B 1 57 ? -9.484 -4.988 13.094 1 88.69 57 GLY B CA 1
ATOM 1881 C C . GLY B 1 57 ? -10.469 -3.836 13.172 1 88.69 57 GLY B C 1
ATOM 1882 O O . GLY B 1 57 ? -10.891 -3.301 12.148 1 88.69 57 GLY B O 1
ATOM 1883 N N . THR B 1 58 ? -10.812 -3.488 14.398 1 95.06 58 THR B N 1
ATOM 1884 C CA . THR B 1 58 ? -11.758 -2.391 14.586 1 95.06 58 THR B CA 1
ATOM 1885 C C . THR B 1 58 ? -11.25 -1.413 15.641 1 95.06 58 THR B C 1
ATOM 1887 O O . THR B 1 58 ? -10.219 -1.658 16.281 1 95.06 58 THR B O 1
ATOM 1890 N N . ILE B 1 59 ? -11.891 -0.294 15.672 1 97.38 59 ILE B N 1
ATOM 1891 C CA . ILE B 1 59 ? -11.516 0.769 16.594 1 97.38 59 ILE B CA 1
ATOM 1892 C C . ILE B 1 59 ? -12.602 0.945 17.656 1 97.38 59 ILE B C 1
ATOM 1894 O O . ILE B 1 59 ? -13.742 1.269 17.328 1 97.38 59 ILE B O 1
ATOM 1898 N N . ASP B 1 60 ? -12.234 0.664 18.891 1 97.38 60 ASP B N 1
ATOM 1899 C CA . ASP B 1 60 ? -13.172 0.932 19.969 1 97.38 60 ASP B CA 1
ATOM 1900 C C . ASP B 1 60 ? -13.047 2.375 20.469 1 97.38 60 ASP B C 1
ATOM 1902 O O . ASP B 1 60 ? -12.273 3.156 19.906 1 97.38 60 ASP B O 1
ATOM 1906 N N . LEU B 1 61 ? -13.906 2.719 21.469 1 96.38 61 LEU B N 1
ATOM 1907 C CA . LEU B 1 61 ? -14 4.109 21.891 1 96.38 61 LEU B CA 1
ATOM 1908 C C . LEU B 1 61 ? -12.648 4.602 22.422 1 96.38 61 LEU B C 1
ATOM 1910 O O . LEU B 1 61 ? -12.219 5.707 22.094 1 96.38 61 LEU B O 1
ATOM 1914 N N . ARG B 1 62 ? -12.039 3.838 23.156 1 96 62 ARG B N 1
ATOM 1915 C CA . ARG B 1 62 ? -10.742 4.227 23.719 1 96 62 ARG B CA 1
ATOM 1916 C C . ARG B 1 62 ? -9.727 4.469 22.609 1 96 62 ARG B C 1
ATOM 1918 O O . ARG B 1 62 ? -9.016 5.48 22.625 1 96 62 ARG B O 1
ATOM 1925 N N . GLU B 1 63 ? -9.656 3.588 21.703 1 97.31 63 GLU B N 1
ATOM 1926 C CA . GLU B 1 63 ? -8.758 3.721 20.562 1 97.31 63 GLU B CA 1
ATOM 1927 C C . GLU B 1 63 ? -9.125 4.926 19.703 1 97.31 63 GLU B C 1
ATOM 1929 O O . GLU B 1 63 ? -8.25 5.602 19.172 1 97.31 63 GLU B O 1
ATOM 1934 N N . PHE B 1 64 ? -10.391 5.133 19.688 1 97.38 64 PHE B N 1
ATOM 1935 C CA . PHE B 1 64 ? -10.906 6.207 18.859 1 97.38 64 PHE B CA 1
ATOM 1936 C C . PHE B 1 64 ? -10.453 7.566 19.375 1 97.38 64 PHE B C 1
ATOM 1938 O O . PHE B 1 64 ? -10.188 8.477 18.594 1 97.38 64 PHE B O 1
ATOM 1945 N N . VAL B 1 65 ? -10.391 7.676 20.578 1 96.38 65 VAL B N 1
ATOM 1946 C CA . VAL B 1 65 ? -9.977 8.945 21.172 1 96.38 65 VAL B CA 1
ATOM 1947 C C . VAL B 1 65 ? -8.602 9.336 20.641 1 96.38 65 VAL B C 1
ATOM 1949 O O . VAL B 1 65 ? -8.383 10.484 20.25 1 96.38 65 VAL B O 1
ATOM 1952 N N . TYR B 1 66 ? -7.719 8.422 20.594 1 96.12 66 TYR B N 1
ATOM 1953 C CA . TYR B 1 66 ? -6.367 8.664 20.109 1 96.12 66 TYR B CA 1
ATOM 1954 C C . TYR B 1 66 ? -6.359 8.891 18.609 1 96.12 66 TYR B C 1
ATOM 1956 O O . TYR B 1 66 ? -5.656 9.766 18.109 1 96.12 66 TYR B O 1
ATOM 1964 N N . LEU B 1 67 ? -7.113 8.094 17.922 1 96.75 67 LEU B N 1
ATOM 1965 C CA . LEU B 1 67 ? -7.223 8.258 16.484 1 96.75 67 LEU B CA 1
ATOM 1966 C C . LEU B 1 67 ? -7.754 9.641 16.125 1 96.75 67 LEU B C 1
ATOM 1968 O O . LEU B 1 67 ? -7.242 10.289 15.211 1 96.75 67 LEU B O 1
ATOM 1972 N N . PHE B 1 68 ? -8.727 10.023 16.844 1 96.06 68 PHE B N 1
ATOM 1973 C CA . PHE B 1 68 ? -9.352 11.312 16.594 1 96.06 68 PHE B CA 1
ATOM 1974 C C . PHE B 1 68 ? -8.359 12.445 16.797 1 96.06 68 PHE B C 1
ATOM 1976 O O . PHE B 1 68 ? -8.266 13.359 15.969 1 96.06 68 PHE B O 1
ATOM 1983 N N . LYS B 1 69 ? -7.68 12.375 17.828 1 95.94 69 LYS B N 1
ATOM 1984 C CA . LYS B 1 69 ? -6.648 13.375 18.094 1 95.94 69 LYS B CA 1
ATOM 1985 C C . LYS B 1 69 ? -5.598 13.391 17 1 95.94 69 LYS B C 1
ATOM 1987 O O . LYS B 1 69 ? -5.145 14.453 16.578 1 95.94 69 LYS B O 1
ATOM 1992 N N . TYR B 1 70 ? -5.199 12.258 16.578 1 96.19 70 TYR B N 1
ATOM 1993 C CA . TYR B 1 70 ? -4.238 12.109 15.5 1 96.19 70 TYR B CA 1
ATOM 1994 C C . TYR B 1 70 ? -4.723 12.805 14.234 1 96.19 70 TYR B C 1
ATOM 1996 O O . TYR B 1 70 ? -3.973 13.562 13.609 1 96.19 70 TYR B O 1
ATOM 2004 N N . VAL B 1 71 ? -5.961 12.609 13.93 1 96.31 71 VAL B N 1
ATOM 2005 C CA . VAL B 1 71 ? -6.551 13.211 12.734 1 96.31 71 VAL B CA 1
ATOM 2006 C C . VAL B 1 71 ? -6.586 14.734 12.891 1 96.31 71 VAL B C 1
ATOM 2008 O O . VAL B 1 71 ? -6.27 15.461 11.953 1 96.31 71 VAL B O 1
ATOM 2011 N N . GLN B 1 72 ? -6.957 15.141 14.031 1 95.62 72 GLN B N 1
ATOM 2012 C CA . GLN B 1 72 ? -6.996 16.578 14.289 1 95.62 72 GLN B CA 1
ATOM 2013 C C . GLN B 1 72 ? -5.617 17.203 14.117 1 95.62 72 GLN B C 1
ATOM 2015 O O . GLN B 1 72 ? -5.488 18.297 13.555 1 95.62 72 GLN B O 1
ATOM 2020 N N . ASP B 1 73 ? -4.629 16.547 14.609 1 96.38 73 ASP B N 1
ATOM 2021 C CA . ASP B 1 73 ? -3.266 17.047 14.492 1 96.38 73 ASP B CA 1
ATOM 2022 C C . ASP B 1 73 ? -2.844 17.156 13.031 1 96.38 73 ASP B C 1
ATOM 2024 O O . ASP B 1 73 ? -2.209 18.141 12.633 1 96.38 73 ASP B O 1
ATOM 2028 N N . TRP B 1 74 ? -3.18 16.203 12.289 1 96.19 74 TRP B N 1
ATOM 2029 C CA . TRP B 1 74 ? -2.859 16.219 10.867 1 96.19 74 TRP B CA 1
ATOM 2030 C C . TRP B 1 74 ? -3.631 17.328 10.148 1 96.19 74 TRP B C 1
ATOM 2032 O O . TRP B 1 74 ? -3.109 17.953 9.227 1 96.19 74 TRP B O 1
ATOM 2042 N N . GLN B 1 75 ? -4.918 17.5 10.602 1 95.62 75 GLN B N 1
ATOM 2043 C CA . GLN B 1 75 ? -5.719 18.562 9.992 1 95.62 75 GLN B CA 1
ATOM 2044 C C . GLN B 1 75 ? -5.082 19.922 10.234 1 95.62 75 GLN B C 1
ATOM 2046 O O . GLN B 1 75 ? -5.02 20.75 9.32 1 95.62 75 GLN B O 1
ATOM 2051 N N . ARG B 1 76 ? -4.645 20.094 11.367 1 95.19 76 ARG B N 1
ATOM 2052 C CA . ARG B 1 76 ? -3.977 21.359 11.703 1 95.19 76 ARG B CA 1
ATOM 2053 C C . ARG B 1 76 ? -2.727 21.547 10.852 1 95.19 76 ARG B C 1
ATOM 2055 O O . ARG B 1 76 ? -2.516 22.625 10.289 1 95.19 76 ARG B O 1
ATOM 2062 N N . CYS B 1 77 ? -1.956 20.516 10.773 1 94.44 77 CYS B N 1
ATOM 2063 C CA . CYS B 1 77 ? -0.738 20.562 9.969 1 94.44 77 CYS B CA 1
ATOM 2064 C C . CYS B 1 77 ? -1.055 20.844 8.508 1 94.44 77 CYS B C 1
ATOM 2066 O O . CYS B 1 77 ? -0.424 21.719 7.895 1 94.44 77 CYS B O 1
ATOM 2068 N N . PHE B 1 78 ? -2.045 20.172 8.016 1 96.25 78 PHE B N 1
ATOM 2069 C CA . PHE B 1 78 ? -2.441 20.312 6.617 1 96.25 78 PHE B CA 1
ATOM 2070 C C . PHE B 1 78 ? -2.885 21.734 6.32 1 96.25 78 PHE B C 1
ATOM 2072 O O . PHE B 1 78 ? -2.48 22.328 5.316 1 96.25 78 PHE B O 1
ATOM 2079 N N . ARG B 1 79 ? -3.662 22.328 7.176 1 94.69 79 ARG B N 1
ATOM 2080 C CA . ARG B 1 79 ? -4.191 23.672 7 1 94.69 79 ARG B CA 1
ATOM 2081 C C . ARG B 1 79 ? -3.07 24.703 6.996 1 94.69 79 ARG B C 1
ATOM 2083 O O . ARG B 1 79 ? -3.148 25.719 6.293 1 94.69 79 ARG B O 1
ATOM 2090 N N . GLN B 1 80 ? -2.133 24.422 7.754 1 94.94 80 GLN B N 1
ATOM 2091 C CA . GLN B 1 80 ? -0.995 25.344 7.848 1 94.94 80 GLN B CA 1
ATOM 2092 C C . GLN B 1 80 ? -0.258 25.438 6.516 1 94.94 80 GLN B C 1
ATOM 2094 O O . GLN B 1 80 ? 0.237 26.5 6.148 1 94.94 80 GLN B O 1
ATOM 2099 N N . TYR B 1 81 ? -0.298 24.391 5.742 1 94.88 81 TYR B N 1
ATOM 2100 C CA . TYR B 1 81 ? 0.539 24.359 4.547 1 94.88 81 TYR B CA 1
ATOM 2101 C C . TYR B 1 81 ? -0.304 24.531 3.287 1 94.88 81 TYR B C 1
ATOM 2103 O O . TYR B 1 81 ? 0.229 24.781 2.205 1 94.88 81 TYR B O 1
ATOM 2111 N N . ASP B 1 82 ? -1.586 24.312 3.557 1 94.62 82 ASP B N 1
ATOM 2112 C CA . ASP B 1 82 ? -2.5 24.641 2.471 1 94.62 82 ASP B CA 1
ATOM 2113 C C . ASP B 1 82 ? -2.74 26.141 2.396 1 94.62 82 ASP B C 1
ATOM 2115 O O . ASP B 1 82 ? -3.834 26.625 2.711 1 94.62 82 ASP B O 1
ATOM 2119 N N . GLN B 1 83 ? -1.846 26.844 1.788 1 91.06 83 GLN B N 1
ATOM 2120 C CA . GLN B 1 83 ? -1.794 28.297 1.837 1 91.06 83 GLN B CA 1
ATOM 2121 C C . GLN B 1 83 ? -2.98 28.922 1.104 1 91.06 83 GLN B C 1
ATOM 2123 O O . GLN B 1 83 ? -3.51 29.953 1.525 1 91.06 83 GLN B O 1
ATOM 2128 N N . ASP B 1 84 ? -3.449 28.328 -0.006 1 91.25 84 ASP B N 1
ATOM 2129 C CA . ASP B 1 84 ? -4.551 28.906 -0.77 1 91.25 84 ASP B CA 1
ATOM 2130 C C . ASP B 1 84 ? -5.898 28.391 -0.267 1 91.25 84 ASP B C 1
ATOM 2132 O O . ASP B 1 84 ? -6.938 28.656 -0.865 1 91.25 84 ASP B O 1
ATOM 2136 N N . ARG B 1 85 ? -5.863 27.625 0.762 1 91.69 85 ARG B N 1
ATOM 2137 C CA . ARG B 1 85 ? -7.047 27.062 1.409 1 91.69 85 ARG B CA 1
ATOM 2138 C C . ARG B 1 85 ? -7.957 26.391 0.396 1 91.69 85 ARG B C 1
ATOM 2140 O O . ARG B 1 85 ? -9.18 26.547 0.435 1 91.69 85 ARG B O 1
ATOM 2147 N N . SER B 1 86 ? -7.289 25.672 -0.594 1 90.62 86 SER B N 1
ATOM 2148 C CA . SER B 1 86 ? -8.016 24.969 -1.646 1 90.62 86 SER B CA 1
ATOM 2149 C C . SER B 1 86 ? -8.492 23.594 -1.17 1 90.62 86 SER B C 1
ATOM 2151 O O . SER B 1 86 ? -9.344 22.969 -1.811 1 90.62 86 SER B O 1
ATOM 2153 N N . GLY B 1 87 ? -7.918 23.156 -0.069 1 93.12 87 GLY B N 1
ATOM 2154 C CA . GLY B 1 87 ? -8.172 21.797 0.355 1 93.12 87 GLY B CA 1
ATOM 2155 C C . GLY B 1 87 ? -7.238 20.781 -0.292 1 93.12 87 GLY B C 1
ATOM 2156 O O . GLY B 1 87 ? -7.359 19.578 -0.061 1 93.12 87 GLY B O 1
ATOM 2157 N N . LEU B 1 88 ? -6.344 21.281 -1.059 1 95.5 88 LEU B N 1
ATOM 2158 C CA . LEU B 1 88 ? -5.344 20.469 -1.736 1 95.5 88 LEU B CA 1
ATOM 2159 C C . LEU B 1 88 ? -3.947 21.047 -1.542 1 95.5 88 LEU B C 1
ATOM 2161 O O . LEU B 1 88 ? -3.799 22.25 -1.305 1 95.5 88 LEU B O 1
ATOM 2165 N N . ILE B 1 89 ? -3.02 20.172 -1.579 1 95.88 89 ILE B N 1
ATOM 2166 C CA . ILE B 1 89 ? -1.63 20.594 -1.43 1 95.88 89 ILE B CA 1
ATOM 2167 C C . ILE B 1 89 ? -0.905 20.469 -2.768 1 95.88 89 ILE B C 1
ATOM 2169 O O . ILE B 1 89 ? -0.869 19.375 -3.359 1 95.88 89 ILE B O 1
ATOM 2173 N N . ASP B 1 90 ? -0.407 21.609 -3.242 1 94.56 90 ASP B N 1
ATOM 2174 C CA . ASP B 1 90 ? 0.353 21.578 -4.488 1 94.56 90 ASP B CA 1
ATOM 2175 C C . ASP B 1 90 ? 1.828 21.281 -4.219 1 94.56 90 ASP B C 1
ATOM 2177 O O . ASP B 1 90 ? 2.223 21.047 -3.076 1 94.56 90 ASP B O 1
ATOM 2181 N N . ALA B 1 91 ? 2.639 21.281 -5.324 1 94.88 91 ALA B N 1
ATOM 2182 C CA . ALA B 1 91 ? 4.035 20.859 -5.215 1 94.88 91 ALA B CA 1
ATOM 2183 C C . ALA B 1 91 ? 4.82 21.812 -4.316 1 94.88 91 ALA B C 1
ATOM 2185 O O . ALA B 1 91 ? 5.633 21.375 -3.5 1 94.88 91 ALA B O 1
ATOM 2186 N N . ARG B 1 92 ? 4.609 23.062 -4.445 1 94.88 92 ARG B N 1
ATOM 2187 C CA . ARG B 1 92 ? 5.309 24.062 -3.648 1 94.88 92 ARG B CA 1
ATOM 2188 C C . ARG B 1 92 ? 4.941 23.938 -2.174 1 94.88 92 ARG B C 1
ATOM 2190 O O . ARG B 1 92 ? 5.816 23.969 -1.306 1 94.88 92 ARG B O 1
ATOM 2197 N N . GLU B 1 93 ? 3.672 23.844 -1.973 1 97 93 GLU B N 1
ATOM 2198 C CA . GLU B 1 93 ? 3.193 23.688 -0.602 1 97 93 GLU B CA 1
ATOM 2199 C C . GLU B 1 93 ? 3.723 22.406 0.021 1 97 93 GLU B C 1
ATOM 2201 O O . GLU B 1 93 ? 4.113 22.375 1.189 1 97 93 GLU B O 1
ATOM 2206 N N . PHE B 1 94 ? 3.717 21.406 -0.779 1 97.44 94 PHE B N 1
ATOM 2207 C CA . PHE B 1 94 ? 4.207 20.109 -0.322 1 97.44 94 PHE B CA 1
ATOM 2208 C C . PHE B 1 94 ? 5.688 20.188 0.03 1 97.44 94 PHE B C 1
ATOM 2210 O O . PHE B 1 94 ? 6.109 19.688 1.08 1 97.44 94 PHE B O 1
ATOM 2217 N N . GLN B 1 95 ? 6.418 20.797 -0.785 1 96.62 95 GLN B N 1
ATOM 2218 C CA . GLN B 1 95 ? 7.848 20.953 -0.543 1 96.62 95 GLN B CA 1
ATOM 2219 C C . GLN B 1 95 ? 8.094 21.75 0.742 1 96.62 95 GLN B C 1
ATOM 2221 O O . GLN B 1 95 ? 8.984 21.391 1.526 1 96.62 95 GLN B O 1
ATOM 2226 N N . SER B 1 96 ? 7.359 22.781 0.947 1 95.94 96 SER B N 1
ATOM 2227 C CA . SER B 1 96 ? 7.48 23.594 2.154 1 95.94 96 SER B CA 1
ATOM 2228 C C . SER B 1 96 ? 7.172 22.766 3.402 1 95.94 96 SER B C 1
ATOM 2230 O O . SER B 1 96 ? 7.895 22.844 4.398 1 95.94 96 SER B O 1
ATOM 2232 N N . ALA B 1 97 ? 6.125 22.031 3.291 1 96.25 97 ALA B N 1
ATOM 2233 C CA . ALA B 1 97 ? 5.738 21.188 4.418 1 96.25 97 ALA B CA 1
ATOM 2234 C C . ALA B 1 97 ? 6.852 20.203 4.777 1 96.25 97 ALA B C 1
ATOM 2236 O O . ALA B 1 97 ? 7.281 20.125 5.93 1 96.25 97 ALA B O 1
ATOM 2237 N N . LEU B 1 98 ? 7.336 19.453 3.777 1 97.5 98 LEU B N 1
ATOM 2238 C CA . LEU B 1 98 ? 8.352 18.438 4.016 1 97.5 98 LEU B CA 1
ATOM 2239 C C . LEU B 1 98 ? 9.648 19.062 4.508 1 97.5 98 LEU B C 1
ATOM 2241 O O . LEU B 1 98 ? 10.344 18.484 5.348 1 97.5 98 LEU B O 1
ATOM 2245 N N . SER B 1 99 ? 9.938 20.266 3.998 1 96.19 99 SER B N 1
ATOM 2246 C CA . SER B 1 99 ? 11.109 20.984 4.473 1 96.19 99 SER B CA 1
ATOM 2247 C C . SER B 1 99 ? 10.992 21.328 5.953 1 96.19 99 SER B C 1
ATOM 2249 O O . SER B 1 99 ? 11.961 21.188 6.707 1 96.19 99 SER B O 1
ATOM 2251 N N . CYS B 1 100 ? 9.883 21.734 6.355 1 94.81 100 CYS B N 1
ATOM 2252 C CA . CYS B 1 100 ? 9.648 22.078 7.758 1 94.81 100 CYS B CA 1
ATOM 2253 C C . CYS B 1 100 ? 9.734 20.828 8.633 1 94.81 100 CYS B C 1
ATOM 2255 O O . CYS B 1 100 ? 10.062 20.922 9.82 1 94.81 100 CYS B O 1
ATOM 2257 N N . PHE B 1 101 ? 9.383 19.656 8 1 94.81 101 PHE B N 1
ATOM 2258 C CA . PHE B 1 101 ? 9.508 18.406 8.734 1 94.81 101 PHE B CA 1
ATOM 2259 C C . PHE B 1 101 ? 10.969 17.969 8.828 1 94.81 101 PHE B C 1
ATOM 2261 O O . PHE B 1 101 ? 11.289 16.984 9.492 1 94.81 101 PHE B O 1
ATOM 2268 N N . GLY B 1 102 ? 11.883 18.641 8.102 1 94.88 102 GLY B N 1
ATOM 2269 C CA . GLY B 1 102 ? 13.312 18.359 8.195 1 94.88 102 GLY B CA 1
ATOM 2270 C C . GLY B 1 102 ? 13.859 17.672 6.965 1 94.88 102 GLY B C 1
ATOM 2271 O O . GLY B 1 102 ? 15.008 17.203 6.965 1 94.88 102 GLY B O 1
ATOM 2272 N N . TYR B 1 103 ? 13.016 17.656 5.953 1 96.44 103 TYR B N 1
ATOM 2273 C CA . TYR B 1 103 ? 13.453 16.953 4.746 1 96.44 103 TYR B CA 1
ATOM 2274 C C . TYR B 1 103 ? 14.031 17.938 3.73 1 96.44 103 TYR B C 1
ATOM 2276 O O . TYR B 1 103 ? 13.508 19.047 3.564 1 96.44 103 TYR B O 1
ATOM 2284 N N . ARG B 1 104 ? 15.125 17.562 3.129 1 93.56 104 ARG B N 1
ATOM 2285 C CA . ARG B 1 104 ? 15.703 18.297 2.008 1 93.56 104 ARG B CA 1
ATOM 2286 C C . ARG B 1 104 ? 15.656 17.469 0.729 1 93.56 104 ARG B C 1
ATOM 2288 O O . ARG B 1 104 ? 16.688 16.984 0.266 1 93.56 104 ARG B O 1
ATOM 2295 N N . LEU B 1 105 ? 14.531 17.391 0.168 1 96.38 105 LEU B N 1
ATOM 2296 C CA . LEU B 1 105 ? 14.289 16.578 -1.013 1 96.38 105 LEU B CA 1
ATOM 2297 C C . LEU B 1 105 ? 14.375 17.406 -2.283 1 96.38 105 LEU B C 1
ATOM 2299 O O . LEU B 1 105 ? 14.016 18.594 -2.279 1 96.38 105 LEU B O 1
ATOM 2303 N N . SER B 1 106 ? 14.836 16.859 -3.32 1 96.69 106 SER B N 1
ATOM 2304 C CA . SER B 1 106 ? 14.961 17.547 -4.598 1 96.69 106 SER B CA 1
ATOM 2305 C C . SER B 1 106 ? 13.586 17.844 -5.199 1 96.69 106 SER B C 1
ATOM 2307 O O . SER B 1 106 ? 12.617 17.125 -4.918 1 96.69 106 SER B O 1
ATOM 2309 N N . PRO B 1 107 ? 13.5 18.875 -6.043 1 95.69 107 PRO B N 1
ATOM 2310 C CA . PRO B 1 107 ? 12.227 19.188 -6.711 1 95.69 107 PRO B CA 1
ATOM 2311 C C . PRO B 1 107 ? 11.711 18.031 -7.562 1 95.69 107 PRO B C 1
ATOM 2313 O O . PRO B 1 107 ? 10.508 17.781 -7.609 1 95.69 107 PRO B O 1
ATOM 2316 N N . SER B 1 108 ? 12.602 17.375 -8.172 1 95.69 108 SER B N 1
ATOM 2317 C CA . SER B 1 108 ? 12.211 16.234 -8.992 1 95.69 108 SER B CA 1
ATOM 2318 C C . SER B 1 108 ? 11.594 15.125 -8.148 1 95.69 108 SER B C 1
ATOM 2320 O O . SER B 1 108 ? 10.609 14.5 -8.555 1 95.69 108 SER B O 1
ATOM 2322 N N . PHE B 1 109 ? 12.125 14.945 -6.984 1 96.81 109 PHE B N 1
ATOM 2323 C CA . PHE B 1 109 ? 11.586 13.914 -6.102 1 96.81 109 PHE B CA 1
ATOM 2324 C C . PHE B 1 109 ? 10.227 14.328 -5.555 1 96.81 109 PHE B C 1
ATOM 2326 O O . PHE B 1 109 ? 9.32 13.5 -5.426 1 96.81 109 PHE B O 1
ATOM 2333 N N . ILE B 1 110 ? 10.078 15.578 -5.258 1 97.12 110 ILE B N 1
ATOM 2334 C CA . ILE B 1 110 ? 8.797 16.094 -4.793 1 97.12 110 ILE B CA 1
ATOM 2335 C C . ILE B 1 110 ? 7.73 15.852 -5.852 1 97.12 110 ILE B C 1
ATOM 2337 O O . ILE B 1 110 ? 6.625 15.398 -5.539 1 97.12 110 ILE B O 1
ATOM 2341 N N . LYS B 1 111 ? 8.008 16.094 -7.031 1 94.94 111 LYS B N 1
ATOM 2342 C CA . LYS B 1 111 ? 7.082 15.875 -8.133 1 94.94 111 LYS B CA 1
ATOM 2343 C C . LYS B 1 111 ? 6.73 14.398 -8.266 1 94.94 111 LYS B C 1
ATOM 2345 O O . LYS B 1 111 ? 5.57 14.047 -8.508 1 94.94 111 LYS B O 1
ATOM 2350 N N . MET B 1 112 ? 7.785 13.602 -8.094 1 94.31 112 MET B N 1
ATOM 2351 C CA . MET B 1 112 ? 7.551 12.164 -8.141 1 94.31 112 MET B CA 1
ATOM 2352 C C . MET B 1 112 ? 6.582 11.734 -7.043 1 94.31 112 MET B C 1
ATOM 2354 O O . MET B 1 112 ? 5.656 10.961 -7.293 1 94.31 112 MET B O 1
ATOM 2358 N N . MET B 1 113 ? 6.781 12.266 -5.875 1 96.31 113 MET B N 1
ATOM 2359 C CA . MET B 1 113 ? 5.902 11.938 -4.754 1 96.31 113 MET B CA 1
ATOM 2360 C C . MET B 1 113 ? 4.469 12.375 -5.043 1 96.31 113 MET B C 1
ATOM 2362 O O . MET B 1 113 ? 3.527 11.617 -4.809 1 96.31 113 MET B O 1
ATOM 2366 N N . ILE B 1 114 ? 4.332 13.547 -5.539 1 95.69 114 ILE B N 1
ATOM 2367 C CA . ILE B 1 114 ? 3.002 14.055 -5.859 1 95.69 114 ILE B CA 1
ATOM 2368 C C . ILE B 1 114 ? 2.32 13.133 -6.867 1 95.69 114 ILE B C 1
ATOM 2370 O O . ILE B 1 114 ? 1.169 12.742 -6.676 1 95.69 114 ILE B O 1
ATOM 2374 N N . SER B 1 115 ? 3.029 12.812 -7.855 1 93.06 115 SER B N 1
ATOM 2375 C CA . SER B 1 115 ? 2.471 11.953 -8.898 1 93.06 115 SER B CA 1
ATOM 2376 C C . SER B 1 115 ? 2.062 10.594 -8.328 1 93.06 115 SER B C 1
ATOM 2378 O O . SER B 1 115 ? 1.024 10.047 -8.711 1 93.06 115 SER B O 1
ATOM 2380 N N . ARG B 1 116 ? 2.793 10.141 -7.43 1 92.25 116 ARG B N 1
ATOM 2381 C CA . ARG B 1 116 ? 2.588 8.797 -6.883 1 92.25 116 ARG B CA 1
ATOM 2382 C C . ARG B 1 116 ? 1.427 8.789 -5.895 1 92.25 116 ARG B C 1
ATOM 2384 O O . ARG B 1 116 ? 0.646 7.832 -5.859 1 92.25 116 ARG B O 1
ATOM 2391 N N . PHE B 1 117 ? 1.271 9.797 -5.145 1 94.62 117 PHE B N 1
ATOM 2392 C CA . PHE B 1 117 ? 0.313 9.781 -4.047 1 94.62 117 PHE B CA 1
ATOM 2393 C C . PHE B 1 117 ? -0.954 10.539 -4.426 1 94.62 117 PHE B C 1
ATOM 2395 O O . PHE B 1 117 ? -1.935 10.531 -3.678 1 94.62 117 PHE B O 1
ATOM 2402 N N . ASP B 1 118 ? -0.875 11.133 -5.578 1 92.5 118 ASP B N 1
ATOM 2403 C CA . ASP B 1 118 ? -2.051 11.836 -6.086 1 92.5 118 ASP B CA 1
ATOM 2404 C C . ASP B 1 118 ? -3.027 10.859 -6.746 1 92.5 118 ASP B C 1
ATOM 2406 O O . ASP B 1 118 ? -2.938 10.602 -7.945 1 92.5 118 ASP B O 1
ATOM 2410 N N . ARG B 1 119 ? -4.02 10.383 -6.055 1 85.75 119 ARG B N 1
ATOM 2411 C CA . ARG B 1 119 ? -4.945 9.359 -6.52 1 85.75 119 ARG B CA 1
ATOM 2412 C C . ARG B 1 119 ? -5.934 9.93 -7.531 1 85.75 119 ARG B C 1
ATOM 2414 O O . ARG B 1 119 ? -6.445 9.203 -8.383 1 85.75 119 ARG B O 1
ATOM 2421 N N . ASN B 1 120 ? -6.102 11.203 -7.418 1 82.88 120 ASN B N 1
ATOM 2422 C CA . ASN B 1 120 ? -7.133 11.828 -8.234 1 82.88 120 ASN B CA 1
ATOM 2423 C C . ASN B 1 120 ? -6.543 12.445 -9.5 1 82.88 120 ASN B C 1
ATOM 2425 O O . ASN B 1 120 ? -7.266 13.031 -10.312 1 82.88 120 ASN B O 1
ATOM 2429 N N . LYS B 1 121 ? -5.246 12.352 -9.703 1 84.19 121 LYS B N 1
ATOM 2430 C CA . LYS B 1 121 ? -4.539 12.773 -10.906 1 84.19 121 LYS B CA 1
ATOM 2431 C C . LYS B 1 121 ? -4.82 14.242 -11.219 1 84.19 121 LYS B C 1
ATOM 2433 O O . LYS B 1 121 ? -5.145 14.586 -12.352 1 84.19 121 LYS B O 1
ATOM 2438 N N . GLN B 1 122 ? -4.723 15.039 -10.195 1 86.56 122 GLN B N 1
ATOM 2439 C CA . GLN B 1 122 ? -4.957 16.469 -10.352 1 86.56 122 GLN B CA 1
ATOM 2440 C C . GLN B 1 122 ? -3.664 17.266 -10.195 1 86.56 122 GLN B C 1
ATOM 2442 O O . GLN B 1 122 ? -3.666 18.484 -10.297 1 86.56 122 GLN B O 1
ATOM 2447 N N . GLY B 1 123 ? -2.639 16.578 -9.922 1 90.44 123 GLY B N 1
ATOM 2448 C CA . GLY B 1 123 ? -1.363 17.234 -9.703 1 90.44 123 GLY B CA 1
ATOM 2449 C C . GLY B 1 123 ? -1.229 17.828 -8.305 1 90.44 123 GLY B C 1
ATOM 2450 O O . GLY B 1 123 ? -0.33 18.625 -8.055 1 90.44 123 GLY B O 1
ATOM 2451 N N . GLN B 1 124 ? -2.229 17.609 -7.469 1 94.12 124 GLN B N 1
ATOM 2452 C CA . GLN B 1 124 ? -2.266 18.047 -6.074 1 94.12 124 GLN B CA 1
ATOM 2453 C C . GLN B 1 124 ? -2.654 16.891 -5.152 1 94.12 124 GLN B C 1
ATOM 2455 O O . GLN B 1 124 ? -3.254 15.906 -5.594 1 94.12 124 GLN B O 1
ATOM 2460 N N . ILE B 1 125 ? -2.266 17.031 -3.926 1 95.62 125 ILE B N 1
ATOM 2461 C CA . ILE B 1 125 ? -2.518 15.961 -2.977 1 95.62 125 ILE B CA 1
ATOM 2462 C C . ILE B 1 125 ? -3.635 16.359 -2.018 1 95.62 125 ILE B C 1
ATOM 2464 O O . ILE B 1 125 ? -3.631 17.484 -1.485 1 95.62 125 ILE B O 1
ATOM 2468 N N . ALA B 1 126 ? -4.613 15.484 -1.901 1 96.25 126 ALA B N 1
ATOM 2469 C CA . ALA B 1 126 ? -5.688 15.703 -0.938 1 96.25 126 ALA B CA 1
ATOM 2470 C C . ALA B 1 126 ? -5.238 15.352 0.477 1 96.25 126 ALA B C 1
ATOM 2472 O O . ALA B 1 126 ? -4.152 14.805 0.671 1 96.25 126 ALA B O 1
ATOM 2473 N N . PHE B 1 127 ? -6.016 15.734 1.385 1 96.31 127 PHE B N 1
ATOM 2474 C CA . PHE B 1 127 ? -5.691 15.602 2.801 1 96.31 127 PHE B CA 1
ATOM 2475 C C . PHE B 1 127 ? -5.309 14.164 3.137 1 96.31 127 PHE B C 1
ATOM 2477 O O . PHE B 1 127 ? -4.262 13.922 3.738 1 96.31 127 PHE B O 1
ATOM 2484 N N . ASP B 1 128 ? -6.105 13.172 2.77 1 96.81 128 ASP B N 1
ATOM 2485 C CA . ASP B 1 128 ? -5.891 11.758 3.078 1 96.81 128 ASP B CA 1
ATOM 2486 C C . ASP B 1 128 ? -4.605 11.242 2.436 1 96.81 128 ASP B C 1
ATOM 2488 O O . ASP B 1 128 ? -3.828 10.531 3.076 1 96.81 128 ASP B O 1
ATOM 2492 N N . ASP B 1 129 ? -4.352 11.664 1.255 1 96.38 129 ASP B N 1
ATOM 2493 C CA . ASP B 1 129 ? -3.146 11.258 0.545 1 96.38 129 ASP B CA 1
ATOM 2494 C C . ASP B 1 129 ? -1.905 11.906 1.15 1 96.38 129 ASP B C 1
ATOM 2496 O O . ASP B 1 129 ? -0.819 11.328 1.133 1 96.38 129 ASP B O 1
ATOM 2500 N N . PHE B 1 130 ? -2.123 13.141 1.626 1 97.38 130 PHE B N 1
ATOM 2501 C CA . PHE B 1 130 ? -1.041 13.844 2.307 1 97.38 130 PHE B CA 1
ATOM 2502 C C . PHE B 1 130 ? -0.577 13.062 3.531 1 97.38 130 PHE B C 1
ATOM 2504 O O . PHE B 1 130 ? 0.624 12.859 3.729 1 97.38 130 PHE B O 1
ATOM 2511 N N . ILE B 1 131 ? -1.491 12.617 4.32 1 96.81 131 ILE B N 1
ATOM 2512 C CA . ILE B 1 131 ? -1.176 11.844 5.512 1 96.81 131 ILE B CA 1
ATOM 2513 C C . ILE B 1 131 ? -0.408 10.578 5.117 1 96.81 131 ILE B C 1
ATOM 2515 O O . ILE B 1 131 ? 0.649 10.289 5.68 1 96.81 131 ILE B O 1
ATOM 2519 N N . TYR B 1 132 ? -0.937 9.906 4.133 1 96.56 132 TYR B N 1
ATOM 2520 C CA . TYR B 1 132 ? -0.339 8.656 3.684 1 96.56 132 TYR B CA 1
ATOM 2521 C C . TYR B 1 132 ? 1.09 8.875 3.199 1 96.56 132 TYR B C 1
ATOM 2523 O O . TYR B 1 132 ? 2 8.133 3.578 1 96.56 132 TYR B O 1
ATOM 2531 N N . ALA B 1 133 ? 1.281 9.906 2.416 1 97.38 133 ALA B N 1
ATOM 2532 C CA . ALA B 1 133 ? 2.594 10.227 1.861 1 97.38 133 ALA B CA 1
ATOM 2533 C C . ALA B 1 133 ? 3.604 10.508 2.971 1 97.38 133 ALA B C 1
ATOM 2535 O O . ALA B 1 133 ? 4.727 9.992 2.943 1 97.38 133 ALA B O 1
ATOM 2536 N N . CYS B 1 134 ? 3.213 11.305 3.908 1 97.38 134 CYS B N 1
ATOM 2537 C CA . CYS B 1 134 ? 4.105 11.703 4.992 1 97.38 134 CYS B CA 1
ATOM 2538 C C . CYS B 1 134 ? 4.461 10.508 5.871 1 97.38 134 CYS B C 1
ATOM 2540 O O . CYS B 1 134 ? 5.609 10.352 6.289 1 97.38 134 CYS B O 1
ATOM 2542 N N . VAL B 1 135 ? 3.48 9.68 6.109 1 96.56 135 VAL B N 1
ATOM 2543 C CA . VAL B 1 135 ? 3.727 8.508 6.945 1 96.56 135 VAL B CA 1
ATOM 2544 C C . VAL B 1 135 ? 4.652 7.539 6.219 1 96.56 135 VAL B C 1
ATOM 2546 O O . VAL B 1 135 ? 5.609 7.027 6.809 1 96.56 135 VAL B O 1
ATOM 2549 N N . CYS B 1 136 ? 4.395 7.254 4.98 1 97.12 136 CYS B N 1
ATOM 2550 C CA . CYS B 1 136 ? 5.281 6.406 4.191 1 97.12 136 CYS B CA 1
ATOM 2551 C C . CYS B 1 136 ? 6.707 6.949 4.203 1 97.12 136 CYS B C 1
ATOM 2553 O O . CYS B 1 136 ? 7.66 6.199 4.402 1 97.12 136 CYS B O 1
ATOM 2555 N N . LEU B 1 137 ? 6.84 8.242 3.984 1 97.62 137 LEU B N 1
ATOM 2556 C CA . LEU B 1 137 ? 8.141 8.898 3.984 1 97.62 137 LEU B CA 1
ATOM 2557 C C . LEU B 1 137 ? 8.844 8.703 5.324 1 97.62 137 LEU B C 1
ATOM 2559 O O . LEU B 1 137 ? 10.031 8.375 5.363 1 97.62 137 LEU B O 1
ATOM 2563 N N . GLN B 1 138 ? 8.164 8.938 6.359 1 97 138 GLN B N 1
ATOM 2564 C CA . GLN B 1 138 ? 8.734 8.797 7.695 1 97 138 GLN B CA 1
ATOM 2565 C C . GLN B 1 138 ? 9.188 7.359 7.949 1 97 138 GLN B C 1
ATOM 2567 O O . GLN B 1 138 ? 10.281 7.133 8.477 1 97 138 GLN B O 1
ATOM 2572 N N . ILE B 1 139 ? 8.367 6.395 7.641 1 96.81 139 ILE B N 1
ATOM 2573 C CA . ILE B 1 139 ? 8.68 4.984 7.855 1 96.81 139 ILE B CA 1
ATOM 2574 C C . ILE B 1 139 ? 9.953 4.621 7.086 1 96.81 139 ILE B C 1
ATOM 2576 O O . ILE B 1 139 ? 10.883 4.047 7.648 1 96.81 139 ILE B O 1
ATOM 2580 N N . LEU B 1 140 ? 9.969 4.969 5.848 1 97.69 140 LEU B N 1
ATOM 2581 C CA . LEU B 1 140 ? 11.102 4.625 4.996 1 97.69 140 LEU B CA 1
ATOM 2582 C C . LEU B 1 140 ? 12.367 5.352 5.449 1 97.69 140 LEU B C 1
ATOM 2584 O O . LEU B 1 140 ? 13.469 4.805 5.363 1 97.69 140 LEU B O 1
ATOM 2588 N N . THR B 1 141 ? 12.172 6.578 5.914 1 97.31 141 THR B N 1
ATOM 2589 C CA . THR B 1 141 ? 13.305 7.332 6.441 1 97.31 141 THR B CA 1
ATOM 2590 C C . THR B 1 141 ? 13.922 6.613 7.637 1 97.31 141 THR B C 1
ATOM 2592 O O . THR B 1 141 ? 15.141 6.477 7.719 1 97.31 141 THR B O 1
ATOM 2595 N N . ASN B 1 142 ? 13.07 6.156 8.547 1 97 142 ASN B N 1
ATOM 2596 C CA . ASN B 1 142 ? 13.555 5.426 9.711 1 97 142 ASN B CA 1
ATOM 2597 C C . ASN B 1 142 ? 14.281 4.145 9.305 1 97 142 ASN B C 1
ATOM 2599 O O . ASN B 1 142 ? 15.305 3.793 9.891 1 97 142 ASN B O 1
ATOM 2603 N N . CYS B 1 143 ? 13.812 3.469 8.328 1 97 143 CYS B N 1
ATOM 2604 C CA . CYS B 1 143 ? 14.461 2.262 7.828 1 97 143 CYS B CA 1
ATOM 2605 C C . CYS B 1 143 ? 15.812 2.584 7.215 1 97 143 CYS B C 1
ATOM 2607 O O . CYS B 1 143 ? 16.797 1.882 7.465 1 97 143 CYS B O 1
ATOM 2609 N N . PHE B 1 144 ? 15.812 3.662 6.422 1 97.56 144 PHE B N 1
ATOM 2610 C CA . PHE B 1 144 ? 17.047 4.078 5.754 1 97.56 144 PHE B CA 1
ATOM 2611 C C . PHE B 1 144 ? 18.109 4.445 6.77 1 97.56 144 PHE B C 1
ATOM 2613 O O . PHE B 1 144 ? 19.281 4.074 6.617 1 97.56 144 PHE B O 1
ATOM 2620 N N . ARG B 1 145 ? 17.703 5.176 7.754 1 96.19 145 ARG B N 1
ATOM 2621 C CA . ARG B 1 145 ? 18.625 5.676 8.773 1 96.19 145 ARG B CA 1
ATOM 2622 C C . ARG B 1 145 ? 19.328 4.527 9.477 1 96.19 145 ARG B C 1
ATOM 2624 O O . ARG B 1 145 ? 20.5 4.66 9.875 1 96.19 145 ARG B O 1
ATOM 2631 N N . ARG B 1 146 ? 18.672 3.375 9.578 1 95.62 146 ARG B N 1
ATOM 2632 C CA . ARG B 1 146 ? 19.25 2.203 10.227 1 95.62 146 ARG B CA 1
ATOM 2633 C C . ARG B 1 146 ? 20.453 1.686 9.453 1 95.62 146 ARG B C 1
ATOM 2635 O O . ARG B 1 146 ? 21.344 1.03 10.023 1 95.62 146 ARG B O 1
ATOM 2642 N N . TYR B 1 147 ? 20.516 2.002 8.219 1 95.06 147 TYR B N 1
ATOM 2643 C CA . TYR B 1 147 ? 21.562 1.441 7.371 1 95.06 147 TYR B CA 1
ATOM 2644 C C . TYR B 1 147 ? 22.516 2.533 6.883 1 95.06 147 TYR B C 1
ATOM 2646 O O . TYR B 1 147 ? 23.516 2.244 6.23 1 95.06 147 TYR B O 1
ATOM 2654 N N . ASP B 1 148 ? 22.094 3.758 7.152 1 93.94 148 ASP B N 1
ATOM 2655 C CA . ASP B 1 148 ? 22.984 4.887 6.883 1 93.94 148 ASP B CA 1
ATOM 2656 C C . ASP B 1 148 ? 23.906 5.141 8.062 1 93.94 148 ASP B C 1
ATOM 2658 O O . ASP B 1 148 ? 23.828 6.188 8.711 1 93.94 148 ASP B O 1
ATOM 2662 N N . LEU B 1 149 ? 24.844 4.273 8.156 1 88.38 149 LEU B N 1
ATOM 2663 C CA . LEU B 1 149 ? 25.703 4.234 9.336 1 88.38 149 LEU B CA 1
ATOM 2664 C C . LEU B 1 149 ? 26.578 5.48 9.414 1 88.38 149 LEU B C 1
ATOM 2666 O O . LEU B 1 149 ? 26.828 6.008 10.5 1 88.38 149 LEU B O 1
ATOM 2670 N N . ASN B 1 150 ? 27.031 5.996 8.32 1 89.69 150 ASN B N 1
ATOM 2671 C CA . ASN B 1 150 ? 27.953 7.141 8.289 1 89.69 150 ASN B CA 1
ATOM 2672 C C . ASN B 1 150 ? 27.188 8.461 8.211 1 89.69 150 ASN B C 1
ATOM 2674 O O . ASN B 1 150 ? 27.797 9.531 8.219 1 89.69 150 ASN B O 1
ATOM 2678 N N . ARG B 1 151 ? 25.859 8.375 8.047 1 89.44 151 ARG B N 1
ATOM 2679 C CA . ARG B 1 151 ? 24.984 9.547 7.977 1 89.44 151 ARG B CA 1
ATOM 2680 C C . ARG B 1 151 ? 25.422 10.477 6.844 1 89.44 151 ARG B C 1
ATOM 2682 O O . ARG B 1 151 ? 25.516 11.695 7.035 1 89.44 151 ARG B O 1
ATOM 2689 N N . ASN B 1 152 ? 25.875 9.867 5.77 1 90.88 152 ASN B N 1
ATOM 2690 C CA . ASN B 1 152 ? 26.328 10.625 4.605 1 90.88 152 ASN B CA 1
ATOM 2691 C C . ASN B 1 152 ? 25.281 10.617 3.496 1 90.88 152 ASN B C 1
ATOM 2693 O O . ASN B 1 152 ? 25.547 11.055 2.377 1 90.88 152 ASN B O 1
ATOM 2697 N N . GLY B 1 153 ? 24.094 10.055 3.758 1 92.69 153 GLY B N 1
ATOM 2698 C CA . GLY B 1 153 ? 23.016 10.062 2.773 1 92.69 153 GLY B CA 1
ATOM 2699 C C . GLY B 1 153 ? 23.062 8.875 1.832 1 92.69 153 GLY B C 1
ATOM 2700 O O . GLY B 1 153 ? 22.328 8.836 0.846 1 92.69 153 GLY B O 1
ATOM 2701 N N . TYR B 1 154 ? 23.969 7.953 2.094 1 94.88 154 TYR B N 1
ATOM 2702 C CA . TYR B 1 154 ? 24.031 6.707 1.337 1 94.88 154 TYR B CA 1
ATOM 2703 C C . TYR B 1 154 ? 23.969 5.5 2.266 1 94.88 154 TYR B C 1
ATOM 2705 O O . TYR B 1 154 ? 24.531 5.516 3.359 1 94.88 154 TYR B O 1
ATOM 2713 N N . ALA B 1 155 ? 23.25 4.531 1.882 1 95.75 155 ALA B N 1
ATOM 2714 C CA . ALA B 1 155 ? 23.094 3.312 2.676 1 95.75 155 ALA B CA 1
ATOM 2715 C C . ALA B 1 155 ? 23.297 2.068 1.813 1 95.75 155 ALA B C 1
ATOM 2717 O O . ALA B 1 155 ? 22.906 2.047 0.644 1 95.75 155 ALA B O 1
ATOM 2718 N N . GLN B 1 156 ? 23.938 1.097 2.447 1 94.69 156 GLN B N 1
ATOM 2719 C CA . GLN B 1 156 ? 24.125 -0.187 1.775 1 94.69 156 GLN B CA 1
ATOM 2720 C C . GLN B 1 156 ? 23.156 -1.236 2.33 1 94.69 156 GLN B C 1
ATOM 2722 O O . GLN B 1 156 ? 23.062 -1.414 3.547 1 94.69 156 GLN B O 1
ATOM 2727 N N . PHE B 1 157 ? 22.5 -1.888 1.409 1 96.75 157 PHE B N 1
ATOM 2728 C CA . PHE B 1 157 ? 21.516 -2.902 1.779 1 96.75 157 PHE B CA 1
ATOM 2729 C C . PHE B 1 157 ? 21.859 -4.242 1.141 1 96.75 157 PHE B C 1
ATOM 2731 O O . PHE B 1 157 ? 22.281 -4.297 -0.02 1 96.75 157 PHE B O 1
ATOM 2738 N N . SER B 1 158 ? 21.734 -5.289 2.023 1 97 158 SER B N 1
ATOM 2739 C CA . SER B 1 158 ? 21.547 -6.578 1.366 1 97 158 SER B CA 1
ATOM 2740 C C . SER B 1 158 ? 20.172 -6.688 0.729 1 97 158 SER B C 1
ATOM 2742 O O . SER B 1 158 ? 19.297 -5.852 0.984 1 97 158 SER B O 1
ATOM 2744 N N . PHE B 1 159 ? 20.031 -7.703 -0.091 1 96.88 159 PHE B N 1
ATOM 2745 C CA . PHE B 1 159 ? 18.766 -7.879 -0.799 1 96.88 159 PHE B CA 1
ATOM 2746 C C . PHE B 1 159 ? 17.609 -7.984 0.182 1 96.88 159 PHE B C 1
ATOM 2748 O O . PHE B 1 159 ? 16.641 -7.23 0.088 1 96.88 159 PHE B O 1
ATOM 2755 N N . GLU B 1 160 ? 17.688 -8.781 1.162 1 97.19 160 GLU B N 1
ATOM 2756 C CA . GLU B 1 160 ? 16.594 -8.992 2.115 1 97.19 160 GLU B CA 1
ATOM 2757 C C . GLU B 1 160 ? 16.406 -7.77 3.006 1 97.19 160 GLU B C 1
ATOM 2759 O O . GLU B 1 160 ? 15.273 -7.477 3.418 1 97.19 160 GLU B O 1
ATOM 2764 N N . GLU B 1 161 ? 17.5 -7.07 3.301 1 96.94 161 GLU B N 1
ATOM 2765 C CA . GLU B 1 161 ? 17.391 -5.84 4.078 1 96.94 161 GLU B CA 1
ATOM 2766 C C . GLU B 1 161 ? 16.594 -4.777 3.314 1 96.94 161 GLU B C 1
ATOM 2768 O O . GLU B 1 161 ? 15.742 -4.098 3.887 1 96.94 161 GLU B O 1
ATOM 2773 N N . PHE B 1 162 ? 16.969 -4.668 2.006 1 97.88 162 PHE B N 1
ATOM 2774 C CA . PHE B 1 162 ? 16.25 -3.727 1.148 1 97.88 162 PHE B CA 1
ATOM 2775 C C . PHE B 1 162 ? 14.773 -4.074 1.066 1 97.88 162 PHE B C 1
ATOM 2777 O O . PHE B 1 162 ? 13.922 -3.211 1.261 1 97.88 162 PHE B O 1
ATOM 2784 N N . LEU B 1 163 ? 14.492 -5.328 0.868 1 97.75 163 LEU B N 1
ATOM 2785 C CA . LEU B 1 163 ? 13.109 -5.777 0.733 1 97.75 163 LEU B CA 1
ATOM 2786 C C . LEU B 1 163 ? 12.328 -5.527 2.02 1 97.75 163 LEU B C 1
ATOM 2788 O O . LEU B 1 163 ? 11.211 -5 1.979 1 97.75 163 LEU B O 1
ATOM 2792 N N . SER B 1 164 ? 12.883 -5.891 3.113 1 97.06 164 SER B N 1
ATOM 2793 C CA . SER B 1 164 ? 12.234 -5.711 4.41 1 97.06 164 SER B CA 1
ATOM 2794 C C . SER B 1 164 ? 11.961 -4.238 4.691 1 97.06 164 SER B C 1
ATOM 2796 O O . SER B 1 164 ? 10.891 -3.889 5.191 1 97.06 164 SER B O 1
ATOM 2798 N N . SER B 1 165 ? 12.93 -3.395 4.363 1 97.25 165 SER B N 1
ATOM 2799 C CA . SER B 1 165 ? 12.773 -1.958 4.574 1 97.25 165 SER B CA 1
ATOM 2800 C C . SER B 1 165 ? 11.68 -1.385 3.68 1 97.25 165 SER B C 1
ATOM 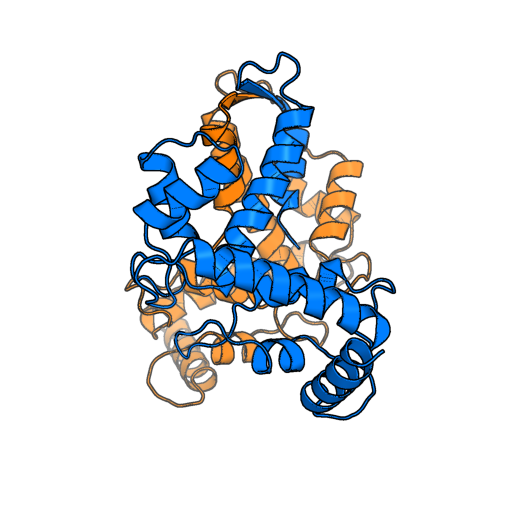2802 O O . SER B 1 165 ? 10.797 -0.661 4.152 1 97.25 165 SER B O 1
ATOM 2804 N N . ALA B 1 166 ? 11.734 -1.762 2.4 1 97.19 166 ALA B N 1
ATOM 2805 C CA . ALA B 1 166 ? 10.766 -1.246 1.436 1 97.19 166 ALA B CA 1
ATOM 2806 C C . ALA B 1 166 ? 9.359 -1.721 1.768 1 97.19 166 ALA B C 1
ATOM 2808 O O . ALA B 1 166 ? 8.398 -0.951 1.675 1 97.19 166 ALA B O 1
ATOM 2809 N N . MET B 1 167 ? 9.203 -2.934 2.238 1 97.06 167 MET B N 1
ATOM 2810 C CA . MET B 1 167 ? 7.898 -3.527 2.502 1 97.06 167 MET B CA 1
ATOM 2811 C C . MET B 1 167 ? 7.344 -3.043 3.838 1 97.06 167 MET B C 1
ATOM 2813 O O . MET B 1 167 ? 6.195 -3.336 4.18 1 97.06 167 MET B O 1
ATOM 2817 N N . SER B 1 168 ? 8.133 -2.262 4.559 1 94.88 168 SER B N 1
ATOM 2818 C CA . SER B 1 168 ? 7.684 -1.736 5.844 1 94.88 168 SER B CA 1
ATOM 2819 C C . SER B 1 168 ? 6.488 -0.803 5.672 1 94.88 168 SER B C 1
ATOM 2821 O O . SER B 1 168 ? 5.766 -0.533 6.633 1 94.88 168 SER B O 1
ATOM 2823 N N . ILE B 1 169 ? 6.246 -0.344 4.441 1 93.81 169 ILE B N 1
ATOM 2824 C CA . ILE B 1 169 ? 5.141 0.583 4.223 1 93.81 169 ILE B CA 1
ATOM 2825 C C . ILE B 1 169 ? 3.881 -0.194 3.855 1 93.81 169 ILE B C 1
ATOM 2827 O O . ILE B 1 169 ? 2.811 0.395 3.676 1 93.81 169 ILE B O 1
ATOM 2831 N N . ILE B 1 170 ? 4.059 -1.55 3.666 1 89.38 170 ILE B N 1
ATOM 2832 C CA . ILE B 1 170 ? 2.885 -2.383 3.436 1 89.38 170 ILE B CA 1
ATOM 2833 C C . ILE B 1 170 ? 2.168 -2.643 4.758 1 89.38 170 ILE B C 1
ATOM 2835 O O . ILE B 1 170 ? 2.746 -3.221 5.684 1 89.38 170 ILE B O 1
ATOM 2839 N N . ILE B 1 171 ? 0.961 -2.131 4.859 1 78.5 171 ILE B N 1
ATOM 2840 C CA . ILE B 1 171 ? 0.18 -2.24 6.086 1 78.5 171 ILE B CA 1
ATOM 2841 C C . ILE B 1 171 ? -0.984 -3.205 5.871 1 78.5 171 ILE B C 1
ATOM 2843 O O . ILE B 1 171 ? -1.512 -3.314 4.762 1 78.5 171 ILE B O 1
#

Foldseek 3Di:
DVLLVVLVVLVCVLPVVNPQWHALVSVQVSDDLLPPDTFDSLLSQVLCVVQVPVPPRTAGSVSSSVSVVVLVVLVVLVCVLPPVSNQWAALVSLCVSVVVVVDDDDSVVSQVLQCVLVPPPPRTHTSNSSVLSVVLVVQLVVLQVVQPPVVPPDGDDDPVSVVVSNCSSPD/DVLLVVLVVLVCVLPVVNPQWHALVSVQVSDDLLPPDTFDSLLSQVLCVVQVPVPPRTAGSVSSSVSVVVLVVLVVLVCVLPPVSNQWAALVSLCVSVVVVVDDDDSVVSQVLQCVLVPPPPRTHTSNSSVLSVVLVVQLVVLQVVQPPVVPPDGDDDPVSVVVSNCSSVD